Protein AF-A0A662ACW8-F1 (afdb_monomer)

Secondary structure (DSSP, 8-state):
-HHHHHHHHHHHHHT-HHHHHHHHHHHHHHHHHHHHHHHHHH-SS----HHHHHHHHHHHHHHHHHHHH-HHHHHTHHHHHHHHHHHHHHHHHHHHHHTTT-HHHHHHHHHHHHHHGGG--SHHHHHHHHHHHHHHHHHHHHH-SS-SS-HHHHHHHHHHHHHHHHHHHHHHHHHHHHHHHHHHHHHHHHHHHHHHHHHHHHHHHHHHHHHHHHHHHTT-

Foldseek 3Di:
DVVVVVVVVVVVCCVPPLSVLLVLLVCCLVVLLCLVVVLCVVDVPADDDSVLSNVLSVLSVVLSVVCVVDPVCVVCVLVSLLVSLLSVLLVLLVSCLVRLNDPSSLVVNLVSLQSSLVSDQDLVSLVVSLVSNLVSNVVSVVVHPDRPDDPVVSVVVSVVSSVVSSVVNVVVNVVVVVVVVVVVVVVVVVVVVVVVVVVVVVVVVVVVVVVVVVVVVVVD

Radius of gyration: 28.58 Å; Cα contacts (8 Å, |Δi|>4): 133; chains: 1; bounding box: 63×36×99 Å

Solvent-accessible surface area (backbone atoms only — not comparable to full-atom values): 12021 Å² total; per-residue (Å²): 112,74,68,62,52,55,57,54,53,56,52,54,53,62,66,34,66,68,52,46,50,43,52,51,29,53,51,50,25,52,51,59,59,50,46,60,61,61,45,44,74,78,42,80,84,66,72,74,67,63,68,62,40,49,53,55,25,50,54,37,44,46,54,43,56,41,42,77,75,34,71,68,43,54,76,42,46,56,60,54,46,51,55,50,44,52,54,55,49,52,52,45,45,51,46,26,48,77,38,41,41,37,68,73,50,50,54,54,49,54,51,46,63,57,60,50,45,76,58,54,87,45,70,67,63,44,50,54,49,51,51,49,55,52,52,48,50,50,52,42,56,73,74,41,94,77,52,72,47,60,65,69,63,52,49,54,52,49,51,52,52,52,52,51,40,52,50,53,47,52,51,51,52,52,50,54,51,52,51,52,52,53,52,52,52,53,52,51,52,51,52,53,52,51,52,52,53,51,52,52,51,53,52,51,53,51,52,54,50,54,50,53,52,54,57,54,62,72,75,110

pLDDT: mean 90.58, std 12.8, range [38.16, 98.31]

Sequence (220 aa):
MKAQIKKHISINKFLDEIFSYRLLFIFASVAYLIFPFILKYNDNTSIDPLWGRIAVSSIIMLVFILSFLSQYIRKNIAYFGYSLSFILTAHYEYLMYINNMSAGYAIGYFTIALCVVVLFRSVASLVIYISFSLLGIFAVYLLLPNPITNPILFFSILITVQVITFFVLVSRIALIRNLKLKNSQLRSTNIHLYNAVEEVKFTNVQLEQQKKEIDTQRAI

Mean predicted aligned error: 7.47 Å

Structure (mmCIF, N/CA/C/O backbone):
data_AF-A0A662ACW8-F1
#
_entry.id   AF-A0A662ACW8-F1
#
loop_
_atom_site.group_PDB
_atom_site.id
_atom_site.type_symbol
_atom_site.label_atom_id
_atom_site.label_alt_id
_atom_site.label_comp_id
_atom_site.label_asym_id
_atom_site.label_entity_id
_atom_site.label_seq_id
_atom_site.pdbx_PDB_ins_code
_atom_site.Cartn_x
_atom_site.Cartn_y
_atom_site.Cartn_z
_atom_site.occupancy
_atom_site.B_iso_or_equiv
_atom_site.auth_seq_id
_atom_site.auth_comp_id
_atom_site.auth_asym_id
_atom_site.auth_atom_id
_atom_site.pdbx_PDB_model_num
ATOM 1 N N . MET A 1 1 ? -0.463 13.530 37.111 1.00 47.12 1 MET A N 1
ATOM 2 C CA . MET A 1 1 ? -1.724 13.193 36.401 1.00 47.12 1 MET A CA 1
ATOM 3 C C . MET A 1 1 ? -1.873 13.841 35.014 1.00 47.12 1 MET A C 1
ATOM 5 O O . MET A 1 1 ? -2.099 13.114 34.057 1.00 47.12 1 MET A O 1
ATOM 9 N N . LYS A 1 2 ? -1.687 15.164 34.835 1.00 38.16 2 LYS A N 1
ATOM 10 C CA . LYS A 1 2 ? -1.842 15.841 33.517 1.00 38.16 2 LYS A CA 1
ATOM 11 C C . LYS A 1 2 ? -0.881 15.357 32.407 1.00 38.16 2 LYS A C 1
ATOM 13 O O . LYS A 1 2 ? -1.267 15.327 31.242 1.00 38.16 2 LYS A O 1
ATOM 18 N N . ALA A 1 3 ? 0.334 14.920 32.750 1.00 43.81 3 ALA A N 1
ATOM 19 C CA . ALA A 1 3 ? 1.309 14.407 31.776 1.00 43.81 3 ALA A CA 1
ATOM 20 C C . ALA A 1 3 ? 0.940 13.022 31.196 1.00 43.81 3 ALA A C 1
ATOM 22 O O . ALA A 1 3 ? 1.143 12.780 30.007 1.00 43.81 3 ALA A O 1
ATOM 23 N N . GLN A 1 4 ? 0.330 12.139 31.997 1.00 41.91 4 GLN A N 1
ATOM 24 C CA . GLN A 1 4 ? -0.161 10.834 31.529 1.00 41.91 4 GLN A CA 1
ATOM 25 C C . GLN A 1 4 ? -1.376 10.983 30.605 1.00 41.91 4 GLN A C 1
ATOM 27 O O . GLN A 1 4 ? -1.464 10.291 29.595 1.00 41.91 4 GLN A O 1
ATOM 32 N N . ILE A 1 5 ? -2.254 11.951 30.885 1.00 47.09 5 ILE A N 1
ATOM 33 C CA . ILE A 1 5 ? -3.422 12.261 30.046 1.00 47.09 5 ILE A CA 1
ATOM 34 C C . ILE A 1 5 ? -2.981 12.787 28.668 1.00 47.09 5 ILE A C 1
ATOM 36 O O . ILE A 1 5 ? -3.500 12.351 27.643 1.00 47.09 5 ILE A O 1
ATOM 40 N N . LYS A 1 6 ? -1.959 13.655 28.608 1.00 39.97 6 LYS A N 1
ATOM 41 C CA . LYS A 1 6 ? -1.453 14.205 27.337 1.00 39.97 6 LYS A CA 1
ATOM 42 C C . LYS A 1 6 ? -0.796 13.137 26.446 1.00 39.97 6 LYS A C 1
ATOM 44 O O . LYS A 1 6 ? -0.981 13.168 25.231 1.00 39.97 6 LYS A O 1
ATOM 49 N N . LYS A 1 7 ? -0.092 12.166 27.047 1.00 44.81 7 LYS A N 1
ATOM 50 C CA . LYS A 1 7 ? 0.508 11.016 26.342 1.00 44.81 7 LYS A CA 1
ATOM 51 C C . LYS A 1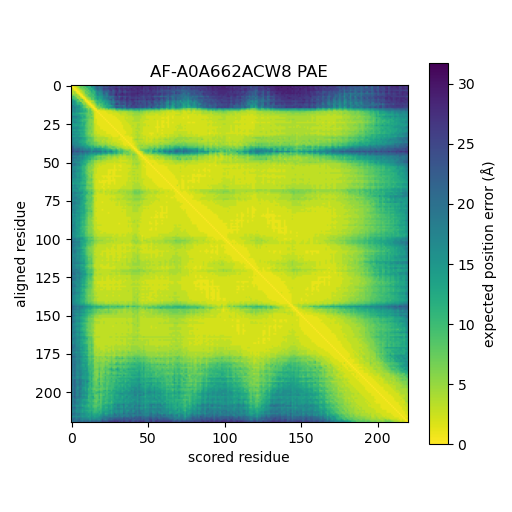 7 ? -0.555 10.033 25.824 1.00 44.81 7 LYS A C 1
ATOM 53 O O . LYS A 1 7 ? -0.399 9.486 24.739 1.00 44.81 7 LYS A O 1
ATOM 58 N N . HIS A 1 8 ? -1.661 9.857 26.552 1.00 41.03 8 HIS A N 1
ATOM 59 C CA . HIS A 1 8 ? -2.779 9.010 26.116 1.00 41.03 8 HIS A CA 1
ATOM 60 C C . HIS A 1 8 ? -3.560 9.607 24.929 1.00 41.03 8 HIS A C 1
ATOM 62 O O . HIS A 1 8 ? -4.006 8.874 24.047 1.00 41.03 8 HIS A O 1
ATOM 68 N N . ILE A 1 9 ? -3.694 10.937 24.874 1.00 45.78 9 ILE A N 1
ATOM 69 C CA . ILE A 1 9 ? -4.401 11.644 23.793 1.00 45.78 9 ILE A CA 1
ATOM 70 C C . ILE A 1 9 ? -3.600 11.631 22.478 1.00 45.78 9 ILE A C 1
ATOM 72 O O . ILE A 1 9 ? -4.196 11.502 21.409 1.00 45.78 9 ILE A O 1
ATOM 76 N N . SER A 1 10 ? -2.262 11.720 22.520 1.00 50.47 10 SER A N 1
ATOM 77 C CA . SER A 1 10 ? -1.442 11.704 21.296 1.00 50.47 10 SER A CA 1
ATOM 78 C C . SER A 1 10 ? -1.430 10.339 20.600 1.00 50.47 10 SER A C 1
ATOM 80 O O . SER A 1 10 ? -1.483 10.288 19.372 1.00 50.47 10 SER A O 1
ATOM 82 N N . ILE A 1 11 ? -1.438 9.240 21.364 1.00 52.81 11 ILE A N 1
ATOM 83 C CA . ILE A 1 11 ? -1.507 7.875 20.818 1.00 52.81 11 ILE A CA 1
ATOM 84 C C . ILE A 1 11 ? -2.869 7.630 20.153 1.00 52.81 11 ILE A C 1
ATOM 86 O O . ILE A 1 11 ? -2.913 7.134 19.032 1.00 52.81 11 ILE A O 1
ATOM 90 N N . ASN A 1 12 ? -3.974 8.065 20.768 1.00 50.22 12 ASN A N 1
ATOM 91 C CA . ASN A 1 12 ? -5.314 7.915 20.182 1.00 50.22 12 ASN A CA 1
ATOM 92 C C . ASN A 1 12 ? -5.491 8.663 18.853 1.00 50.22 12 ASN A C 1
ATOM 94 O O . ASN A 1 12 ? -6.256 8.218 18.005 1.00 50.22 12 ASN A O 1
ATOM 98 N N . LYS A 1 13 ? -4.761 9.762 18.635 1.00 49.44 13 LYS A N 1
ATOM 99 C CA . LYS A 1 13 ? -4.776 10.494 17.360 1.00 49.44 13 LYS A CA 1
ATOM 100 C C . LYS A 1 13 ? -3.983 9.776 16.261 1.00 49.44 13 LYS A C 1
ATOM 102 O O . LYS A 1 13 ? -4.342 9.868 15.095 1.00 49.44 13 LYS A O 1
ATOM 107 N N . PHE A 1 14 ? -2.938 9.033 16.634 1.00 47.72 14 PHE A N 1
ATOM 108 C CA . PHE A 1 14 ? -2.200 8.150 15.722 1.00 47.72 14 PHE A CA 1
ATOM 109 C C . PHE A 1 14 ? -3.001 6.887 15.359 1.00 47.72 14 PHE A C 1
ATOM 111 O O . PHE A 1 14 ? -2.789 6.309 14.296 1.00 47.72 14 PHE A O 1
ATOM 118 N N . LEU A 1 15 ? -3.937 6.492 16.231 1.00 54.59 15 LEU A N 1
ATOM 119 C CA . LEU A 1 15 ? -4.907 5.416 16.011 1.00 54.59 15 LEU A CA 1
ATOM 120 C C . LEU A 1 15 ? -6.132 5.854 15.189 1.00 54.59 15 LEU A C 1
ATOM 122 O O . LEU A 1 15 ? -6.941 4.997 14.828 1.00 54.59 15 LEU A O 1
ATOM 126 N N . ASP A 1 16 ? -6.280 7.151 14.884 1.00 77.06 16 ASP A N 1
ATOM 127 C CA . ASP A 1 16 ? -7.275 7.600 13.912 1.00 77.06 16 ASP A CA 1
ATOM 128 C C . ASP A 1 16 ? -6.815 7.169 12.520 1.00 77.06 16 ASP A C 1
ATOM 130 O O . ASP A 1 16 ? -5.836 7.660 11.955 1.00 77.06 16 ASP A O 1
ATOM 134 N N . GLU A 1 17 ? -7.546 6.211 11.983 1.00 80.88 17 GLU A N 1
ATOM 135 C CA . GLU A 1 17 ? -7.274 5.539 10.730 1.00 80.88 17 GLU A CA 1
ATOM 136 C C . GLU A 1 17 ? -7.012 6.522 9.582 1.00 80.88 17 GLU A C 1
ATOM 138 O O . GLU A 1 17 ? -6.050 6.374 8.830 1.00 80.88 17 GLU A O 1
ATOM 143 N N . ILE A 1 18 ? -7.815 7.581 9.476 1.00 88.94 18 ILE A N 1
ATOM 144 C CA . ILE A 1 18 ? -7.676 8.585 8.414 1.00 88.94 18 ILE A CA 1
ATOM 145 C C . ILE A 1 18 ? -6.350 9.341 8.557 1.00 88.94 18 ILE A C 1
ATOM 147 O O . ILE A 1 18 ? -5.699 9.656 7.557 1.00 88.94 18 ILE A O 1
ATOM 151 N N . PHE A 1 19 ? -5.932 9.627 9.790 1.00 91.06 19 PHE A N 1
ATOM 152 C CA . PHE A 1 19 ? -4.666 10.296 10.057 1.00 91.06 19 PHE A CA 1
ATOM 153 C C . PHE A 1 19 ? -3.476 9.418 9.652 1.00 91.06 19 PHE A C 1
ATOM 155 O O . PHE A 1 19 ? -2.556 9.923 9.007 1.00 91.06 19 PHE A O 1
ATOM 162 N N . SER A 1 20 ? -3.518 8.110 9.934 1.00 90.31 20 SER A N 1
ATOM 163 C CA . SER A 1 20 ? -2.466 7.179 9.506 1.00 90.31 20 SER A CA 1
ATOM 164 C C . SER A 1 20 ? -2.315 7.150 7.979 1.00 90.31 20 SER A C 1
ATOM 166 O O . SER A 1 20 ? -1.197 7.243 7.480 1.00 90.31 20 SER A O 1
ATOM 168 N N . TYR A 1 21 ? -3.420 7.092 7.221 1.00 93.31 21 TYR A N 1
ATOM 169 C CA . TYR A 1 21 ? -3.363 7.125 5.748 1.00 93.31 21 TYR A CA 1
ATOM 170 C C . TYR A 1 21 ? -2.814 8.445 5.217 1.00 93.31 21 TYR A C 1
ATOM 172 O O . TYR A 1 21 ? -1.976 8.447 4.321 1.00 93.31 21 TYR A O 1
ATOM 180 N N . ARG A 1 22 ? -3.249 9.574 5.782 1.00 95.00 22 ARG A N 1
ATOM 181 C CA . ARG A 1 22 ? -2.737 10.897 5.404 1.00 95.00 22 ARG A CA 1
ATOM 182 C C . ARG A 1 22 ? -1.228 10.993 5.586 1.00 95.00 22 ARG A C 1
ATOM 184 O O . ARG A 1 22 ? -0.536 11.469 4.693 1.00 95.00 22 ARG A O 1
ATOM 191 N N . LEU A 1 23 ? -0.731 10.513 6.722 1.00 94.06 23 LEU A N 1
ATOM 192 C CA . LEU A 1 23 ? 0.693 10.490 7.021 1.00 94.06 23 LEU A CA 1
ATOM 193 C C . LEU A 1 23 ? 1.446 9.600 6.022 1.00 94.06 23 LEU A C 1
ATOM 195 O O . LEU A 1 23 ? 2.432 10.045 5.440 1.00 94.06 23 LEU A O 1
ATOM 199 N N . LEU A 1 24 ? 0.931 8.399 5.740 1.00 94.25 24 LEU A N 1
ATOM 200 C CA . LEU A 1 24 ? 1.495 7.506 4.724 1.00 94.25 24 LEU A CA 1
ATOM 201 C C . LEU A 1 24 ? 1.533 8.148 3.332 1.00 94.25 24 LEU A C 1
ATOM 203 O O . LEU A 1 24 ? 2.533 7.998 2.641 1.00 94.25 24 LEU A O 1
ATOM 207 N N . PHE A 1 25 ? 0.500 8.888 2.923 1.00 95.81 25 PHE A N 1
ATOM 208 C CA . PHE A 1 25 ? 0.472 9.549 1.614 1.00 95.81 25 PHE A CA 1
ATOM 209 C C . PHE A 1 25 ? 1.500 10.676 1.495 1.00 95.81 25 PHE A C 1
ATOM 211 O O . PHE A 1 25 ? 2.182 10.748 0.475 1.00 95.81 25 PHE A O 1
ATOM 218 N N . ILE A 1 26 ? 1.674 11.508 2.530 1.00 96.19 26 ILE A N 1
ATOM 219 C CA . ILE A 1 26 ? 2.744 12.521 2.534 1.00 96.19 26 ILE A CA 1
ATOM 220 C C . ILE A 1 26 ? 4.106 11.836 2.426 1.00 96.19 26 ILE A C 1
ATOM 222 O O . ILE A 1 26 ? 4.899 12.182 1.553 1.00 96.19 26 ILE A O 1
ATOM 226 N N . PHE A 1 27 ? 4.376 10.858 3.297 1.00 95.38 27 PHE A N 1
ATOM 227 C CA . PHE A 1 27 ? 5.664 10.169 3.307 1.00 95.38 27 PHE A CA 1
ATOM 228 C C . PHE A 1 27 ? 5.936 9.467 1.979 1.00 95.38 27 PHE A C 1
ATOM 230 O O . PHE A 1 27 ? 7.031 9.610 1.447 1.00 95.38 27 PHE A O 1
ATOM 237 N N . ALA A 1 28 ? 4.947 8.776 1.411 1.00 94.69 28 ALA A N 1
ATOM 238 C CA . ALA A 1 28 ? 5.076 8.120 0.116 1.00 94.69 28 ALA A CA 1
ATOM 239 C C . ALA A 1 28 ? 5.360 9.129 -1.004 1.00 94.69 28 ALA A C 1
ATOM 241 O O . ALA A 1 28 ? 6.300 8.928 -1.765 1.00 94.69 28 ALA A O 1
ATOM 242 N N . SER A 1 29 ? 4.610 10.232 -1.083 1.00 95.69 29 SER A N 1
ATOM 243 C CA . SER A 1 29 ? 4.799 11.266 -2.110 1.00 95.69 29 SER A CA 1
ATOM 244 C C . SER A 1 29 ? 6.194 11.901 -2.041 1.00 95.69 29 SER A C 1
ATOM 246 O O . SER A 1 29 ? 6.877 12.009 -3.063 1.00 95.69 29 SER A O 1
ATOM 248 N N . VAL A 1 30 ? 6.651 12.261 -0.839 1.00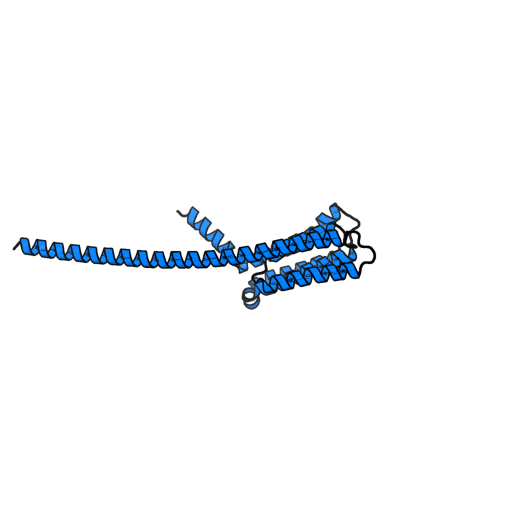 95.62 30 VAL A N 1
ATOM 249 C CA . VAL A 1 30 ? 7.960 12.896 -0.635 1.00 95.62 30 VAL A CA 1
ATOM 250 C C . VAL A 1 30 ? 9.098 11.900 -0.861 1.00 95.62 30 VAL A C 1
ATOM 252 O O . VAL A 1 30 ? 10.000 12.172 -1.652 1.00 95.62 30 VAL A O 1
ATOM 255 N N . ALA A 1 31 ? 9.049 10.726 -0.223 1.00 93.81 31 ALA A N 1
ATOM 256 C CA . ALA A 1 31 ? 10.091 9.711 -0.359 1.00 93.81 31 ALA A CA 1
ATOM 257 C C . ALA A 1 31 ? 10.241 9.251 -1.815 1.00 93.81 31 ALA A C 1
ATOM 259 O O . ALA A 1 31 ? 11.360 9.086 -2.300 1.00 93.81 31 ALA A O 1
ATOM 260 N N . TYR A 1 32 ? 9.126 9.108 -2.535 1.00 93.62 32 TYR A N 1
ATOM 261 C CA . TYR A 1 32 ? 9.141 8.667 -3.923 1.00 93.62 32 TYR A CA 1
ATOM 262 C C . TYR A 1 32 ? 9.803 9.666 -4.882 1.00 93.62 32 TYR A C 1
ATOM 264 O O . TYR A 1 32 ? 10.468 9.261 -5.841 1.00 93.62 32 TYR A O 1
ATOM 272 N N . LEU A 1 33 ? 9.655 10.963 -4.598 1.00 94.00 33 LEU A N 1
ATOM 273 C CA . LEU A 1 33 ? 10.254 12.051 -5.370 1.00 94.00 33 LEU A CA 1
ATOM 274 C C . LEU A 1 33 ? 11.742 12.238 -5.037 1.00 94.00 33 LEU A C 1
ATOM 276 O O . LEU A 1 33 ? 12.525 12.566 -5.923 1.00 94.00 33 LEU A O 1
ATOM 280 N N . ILE A 1 34 ? 12.147 11.979 -3.791 1.00 92.69 34 ILE A N 1
ATOM 281 C CA . ILE A 1 34 ? 13.549 12.079 -3.351 1.00 92.69 34 ILE A CA 1
ATOM 282 C C . ILE A 1 34 ? 14.397 10.900 -3.856 1.00 92.69 34 ILE A C 1
ATOM 284 O O . ILE A 1 34 ? 15.561 11.082 -4.208 1.00 92.69 34 ILE A O 1
ATOM 288 N N . PHE A 1 35 ? 13.821 9.699 -3.932 1.00 88.81 35 PHE A N 1
ATOM 289 C CA . PHE A 1 35 ? 14.518 8.473 -4.333 1.00 88.81 35 PHE A CA 1
ATOM 290 C C . PHE A 1 35 ? 15.431 8.561 -5.582 1.00 88.81 35 PHE A C 1
ATOM 292 O O . PHE A 1 35 ? 16.568 8.098 -5.488 1.00 88.81 35 PHE A O 1
ATOM 299 N N . PRO A 1 36 ? 15.030 9.155 -6.729 1.00 88.69 36 PRO A N 1
ATOM 300 C CA . PRO A 1 36 ? 15.897 9.251 -7.912 1.00 88.69 36 PRO A CA 1
ATOM 301 C C . PRO A 1 36 ? 17.204 10.006 -7.649 1.00 88.69 36 PRO A C 1
ATOM 303 O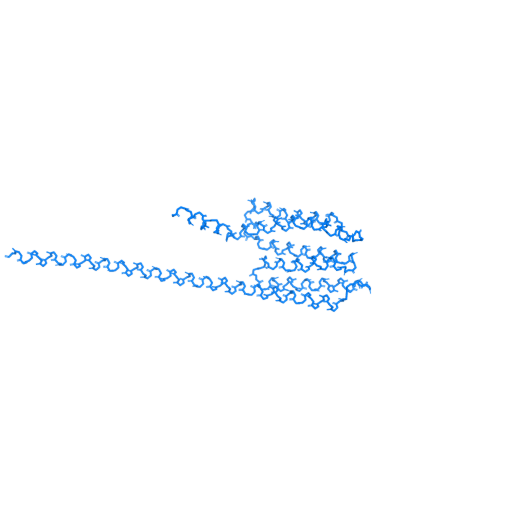 O . PRO A 1 36 ? 18.226 9.672 -8.239 1.00 88.69 36 PRO A O 1
ATOM 306 N N . PHE A 1 37 ? 17.208 10.997 -6.752 1.00 88.62 37 PHE A N 1
ATOM 307 C CA . PHE A 1 37 ? 18.423 11.745 -6.417 1.00 88.62 37 PHE A CA 1
ATOM 308 C C . PHE A 1 37 ? 19.422 10.882 -5.642 1.00 88.62 37 PHE A C 1
ATOM 310 O O . PHE A 1 37 ? 20.625 10.981 -5.867 1.00 88.62 37 PHE A O 1
ATOM 317 N N . ILE A 1 38 ? 18.920 9.995 -4.778 1.00 86.00 38 ILE A N 1
ATOM 318 C CA . ILE A 1 38 ? 19.741 9.016 -4.056 1.00 86.00 38 ILE A CA 1
ATOM 319 C C . ILE A 1 38 ? 20.312 7.989 -5.039 1.00 86.00 38 ILE A C 1
ATOM 321 O O . ILE A 1 38 ? 21.481 7.623 -4.949 1.00 86.00 38 ILE A O 1
ATOM 325 N N . LEU A 1 39 ? 19.499 7.540 -5.997 1.00 82.94 39 LEU A N 1
ATOM 326 C CA . LEU A 1 39 ? 19.911 6.536 -6.974 1.00 82.94 39 LEU A CA 1
ATOM 327 C C . LEU A 1 39 ? 20.956 7.094 -7.950 1.00 82.94 39 LEU A C 1
ATOM 329 O O . LEU A 1 39 ? 21.986 6.462 -8.157 1.00 82.94 39 LEU A O 1
ATOM 333 N N . LYS A 1 40 ? 20.757 8.324 -8.441 1.00 83.19 40 LYS A N 1
ATOM 334 C CA . LYS A 1 40 ? 21.690 9.018 -9.342 1.00 83.19 40 LYS A CA 1
ATOM 335 C C . LYS A 1 40 ? 23.059 9.293 -8.716 1.00 83.19 40 LYS A C 1
ATOM 337 O O . LYS A 1 40 ? 24.053 9.361 -9.431 1.00 83.19 40 LYS A O 1
ATOM 342 N N . TYR A 1 41 ? 23.125 9.440 -7.392 1.00 80.19 41 TYR A N 1
ATOM 343 C CA . TYR A 1 41 ? 24.401 9.564 -6.684 1.00 80.19 41 TYR A CA 1
ATOM 344 C C . TYR A 1 41 ? 25.253 8.286 -6.788 1.00 80.19 41 TYR A C 1
ATOM 346 O O . TYR A 1 41 ? 26.476 8.373 -6.830 1.00 80.19 41 TYR A O 1
ATOM 354 N N . ASN A 1 42 ? 24.615 7.111 -6.862 1.00 74.31 42 ASN A N 1
ATOM 355 C CA . ASN A 1 42 ? 25.295 5.813 -6.910 1.00 74.31 42 ASN A CA 1
ATOM 356 C C . ASN A 1 42 ? 25.437 5.247 -8.332 1.00 74.31 42 ASN A C 1
ATOM 358 O O . ASN A 1 42 ? 26.375 4.499 -8.592 1.00 74.31 42 ASN A O 1
ATOM 362 N N . ASP A 1 43 ? 24.523 5.586 -9.243 1.00 74.19 43 ASP A N 1
ATOM 363 C CA . ASP A 1 43 ? 24.546 5.142 -10.635 1.00 74.19 43 ASP A CA 1
ATOM 364 C C . ASP A 1 43 ? 24.027 6.245 -11.568 1.00 74.19 43 ASP A C 1
ATOM 366 O O . ASP A 1 43 ? 22.840 6.575 -11.589 1.00 74.19 43 ASP A O 1
ATOM 370 N N . ASN A 1 44 ? 24.934 6.809 -12.365 1.00 71.69 44 ASN A N 1
ATOM 371 C CA . ASN A 1 44 ? 24.624 7.898 -13.289 1.00 71.69 44 ASN A CA 1
ATOM 372 C C . ASN A 1 44 ? 24.182 7.401 -14.682 1.00 71.69 44 ASN A C 1
ATOM 374 O O . ASN A 1 44 ? 23.915 8.221 -15.558 1.00 71.69 44 ASN A O 1
ATOM 378 N N . THR A 1 45 ? 24.131 6.081 -14.907 1.00 80.06 45 THR A N 1
ATOM 379 C CA . THR A 1 45 ? 23.747 5.471 -16.197 1.00 80.06 45 THR A CA 1
ATOM 380 C C . THR A 1 45 ? 22.266 5.097 -16.278 1.00 80.06 45 THR A C 1
ATOM 382 O O . THR A 1 45 ? 21.742 4.872 -17.367 1.00 80.06 45 THR A O 1
ATOM 385 N N . SER A 1 46 ? 21.582 5.082 -15.134 1.00 84.69 46 SER A N 1
ATOM 386 C CA . SER A 1 46 ? 20.167 4.739 -15.016 1.00 84.69 46 SER A CA 1
ATOM 387 C C . SER A 1 46 ? 19.241 5.801 -15.638 1.00 84.69 46 SER A C 1
ATOM 389 O O . SER A 1 46 ? 19.387 7.007 -15.415 1.00 84.69 46 SER A O 1
ATOM 391 N N . ILE A 1 47 ? 18.243 5.347 -16.398 1.00 88.31 47 ILE A N 1
ATOM 392 C CA . ILE A 1 47 ? 17.200 6.172 -17.014 1.00 88.31 47 ILE A CA 1
ATOM 393 C C . ILE A 1 47 ? 16.068 6.365 -15.998 1.00 88.31 47 ILE A C 1
ATOM 395 O O . ILE A 1 47 ? 15.236 5.479 -15.795 1.00 88.31 47 ILE A O 1
ATOM 399 N N . ASP A 1 48 ? 16.008 7.553 -15.391 1.00 89.19 48 ASP A N 1
ATOM 400 C CA . ASP A 1 48 ? 14.962 7.922 -14.429 1.00 89.19 48 ASP A CA 1
ATOM 401 C C . ASP A 1 48 ? 14.249 9.229 -14.811 1.00 89.19 48 ASP A C 1
ATOM 403 O O . ASP A 1 48 ? 14.679 10.326 -14.428 1.00 89.19 48 ASP A O 1
ATOM 407 N N . PRO A 1 49 ? 13.161 9.163 -15.595 1.00 90.44 49 PRO A N 1
ATOM 408 C CA . PRO A 1 49 ? 12.460 10.365 -16.006 1.00 90.44 49 PRO A CA 1
ATOM 409 C C . PRO A 1 49 ? 11.689 10.990 -14.833 1.00 90.44 49 PRO A C 1
ATOM 411 O O . PRO A 1 49 ? 10.656 10.482 -14.390 1.00 90.44 49 PRO A O 1
ATOM 414 N N . LEU A 1 50 ? 12.152 12.156 -14.365 1.00 92.50 50 LEU A N 1
ATOM 415 C CA . LEU A 1 50 ? 11.542 12.875 -13.237 1.00 92.50 50 LEU A CA 1
ATOM 416 C C . LEU A 1 50 ? 10.049 13.167 -13.440 1.00 92.50 50 LEU A C 1
ATOM 418 O O . LEU A 1 50 ? 9.293 13.160 -12.472 1.00 92.50 50 LEU A O 1
ATOM 422 N N . TRP A 1 51 ? 9.603 13.384 -14.680 1.00 93.12 51 TRP A N 1
ATOM 423 C CA . TRP A 1 51 ? 8.198 13.668 -14.979 1.00 93.12 51 TRP A CA 1
ATOM 424 C C . TRP A 1 51 ? 7.259 12.535 -14.542 1.00 93.12 51 TRP A C 1
ATOM 426 O O . TRP A 1 51 ? 6.188 12.817 -14.007 1.00 93.12 51 TRP A O 1
ATOM 436 N N . GLY A 1 52 ? 7.670 11.268 -14.681 1.00 93.75 52 GLY A N 1
ATOM 437 C CA . GLY A 1 52 ? 6.861 10.120 -14.260 1.00 93.75 52 GLY A CA 1
ATOM 438 C C . GLY A 1 52 ? 6.712 10.080 -12.742 1.00 93.75 52 GLY A C 1
ATOM 439 O O . GLY A 1 52 ? 5.623 9.872 -12.204 1.00 93.75 52 GLY A O 1
ATOM 440 N N . ARG A 1 53 ? 7.797 10.397 -12.027 1.00 94.81 53 ARG A N 1
ATOM 441 C CA . ARG A 1 53 ? 7.789 10.495 -10.563 1.00 94.81 53 ARG A CA 1
ATOM 442 C C . ARG A 1 53 ? 6.955 11.661 -10.057 1.00 94.81 53 ARG A C 1
ATOM 444 O O . ARG A 1 53 ? 6.208 11.482 -9.098 1.00 94.81 53 ARG A O 1
ATOM 451 N N . ILE A 1 54 ? 7.050 12.822 -10.706 1.00 96.50 54 ILE A N 1
ATOM 452 C CA . ILE A 1 54 ? 6.220 13.987 -10.388 1.00 96.50 54 ILE A CA 1
ATOM 453 C C . ILE A 1 54 ? 4.749 13.632 -10.594 1.00 96.50 54 ILE A C 1
ATOM 455 O O . ILE A 1 54 ? 3.966 13.846 -9.680 1.00 96.50 54 ILE A O 1
ATOM 459 N N . ALA A 1 55 ? 4.378 13.006 -11.714 1.00 96.81 55 ALA A N 1
ATOM 460 C CA . ALA A 1 55 ? 2.993 12.619 -11.981 1.00 96.81 55 ALA A CA 1
ATOM 461 C C . ALA A 1 55 ? 2.422 11.701 -10.886 1.00 96.81 55 ALA A C 1
ATOM 463 O O . ALA A 1 55 ? 1.390 12.012 -10.290 1.00 96.81 55 ALA A O 1
ATOM 464 N N . VAL A 1 56 ? 3.113 10.606 -10.555 1.00 96.94 56 VAL A N 1
ATOM 465 C CA . VAL A 1 56 ? 2.665 9.674 -9.504 1.00 96.94 56 VAL A CA 1
ATOM 466 C C . VAL A 1 56 ? 2.637 10.353 -8.131 1.00 96.94 56 VAL A C 1
ATOM 468 O O . VAL A 1 56 ? 1.660 10.213 -7.394 1.00 96.94 56 VAL A O 1
ATOM 471 N N . SER A 1 57 ? 3.666 11.133 -7.790 1.00 97.12 57 SER A N 1
ATOM 472 C CA . SER A 1 57 ? 3.731 11.863 -6.520 1.00 97.12 57 SER A CA 1
ATOM 473 C C . SER A 1 57 ? 2.610 12.899 -6.394 1.00 97.12 57 SER A C 1
ATOM 475 O O . SER A 1 57 ? 1.959 12.977 -5.352 1.00 97.12 57 SER A O 1
ATOM 477 N N . SER A 1 58 ? 2.309 13.632 -7.467 1.00 97.12 58 SER A N 1
ATOM 478 C CA . SER A 1 58 ? 1.201 14.583 -7.535 1.00 97.12 58 SER A CA 1
ATOM 479 C C . SER A 1 58 ? -0.150 13.899 -7.363 1.00 97.12 58 SER A C 1
ATOM 481 O O . SER A 1 58 ? -0.994 14.431 -6.649 1.00 97.12 58 SER A O 1
ATOM 483 N N . ILE A 1 59 ? -0.361 12.712 -7.942 1.00 97.75 59 ILE A N 1
ATOM 484 C CA . ILE A 1 59 ? -1.604 11.947 -7.752 1.00 97.75 59 ILE A CA 1
ATOM 485 C C . ILE A 1 59 ? -1.757 11.522 -6.282 1.00 97.75 59 ILE A C 1
ATOM 487 O O . ILE A 1 59 ? -2.834 11.680 -5.703 1.00 97.75 59 ILE A O 1
ATOM 491 N N . ILE A 1 60 ? -0.685 11.042 -5.642 1.00 97.38 60 ILE A N 1
ATOM 492 C CA . ILE A 1 60 ? -0.698 10.690 -4.211 1.00 97.38 60 ILE A CA 1
ATOM 493 C C . ILE A 1 60 ? -0.998 11.931 -3.355 1.00 97.38 60 ILE A C 1
ATOM 495 O O . ILE A 1 60 ? -1.867 11.894 -2.478 1.00 97.38 60 ILE A O 1
ATOM 499 N N . MET A 1 61 ? -0.319 13.046 -3.632 1.00 97.44 61 MET A N 1
ATOM 500 C CA . MET A 1 61 ? -0.510 14.313 -2.927 1.00 97.44 61 MET A CA 1
ATOM 501 C C . MET A 1 61 ? -1.927 14.869 -3.125 1.00 97.44 61 MET A C 1
ATOM 503 O O . MET A 1 61 ? -2.529 15.393 -2.189 1.00 97.44 61 MET A O 1
ATOM 507 N N . LEU A 1 62 ? -2.506 14.703 -4.314 1.00 97.62 62 LEU A N 1
ATOM 508 C CA . LEU A 1 62 ? -3.877 15.104 -4.605 1.00 97.62 62 LEU A CA 1
ATOM 509 C C . LEU A 1 62 ? -4.871 14.334 -3.731 1.00 97.62 62 LEU A C 1
ATOM 511 O O . LEU A 1 62 ? -5.727 14.949 -3.099 1.00 97.62 62 LEU A O 1
ATOM 515 N N . VAL A 1 63 ? -4.736 13.008 -3.622 1.00 97.00 63 VAL A N 1
ATOM 516 C CA . VAL A 1 63 ? -5.578 12.198 -2.722 1.00 97.00 63 VAL A CA 1
ATOM 517 C C . VAL A 1 63 ? -5.405 12.642 -1.267 1.00 97.00 63 VAL A C 1
ATOM 519 O O . VAL A 1 63 ? -6.392 12.749 -0.535 1.00 97.00 63 VAL A O 1
ATOM 522 N N . PHE A 1 64 ? -4.176 12.956 -0.848 1.00 97.12 64 PHE A N 1
ATOM 523 C CA . PHE A 1 64 ? -3.905 13.513 0.475 1.00 97.12 64 PHE A CA 1
ATOM 524 C C . PHE A 1 64 ? -4.665 14.828 0.718 1.00 97.12 64 PHE A C 1
ATOM 526 O O . PHE A 1 64 ? -5.405 14.913 1.701 1.00 97.12 64 PHE A O 1
ATOM 533 N N . ILE A 1 65 ? -4.562 15.816 -0.176 1.00 97.19 65 ILE A N 1
ATOM 534 C CA . ILE A 1 65 ? -5.255 17.112 -0.056 1.00 97.19 65 ILE A CA 1
ATOM 535 C C . ILE A 1 65 ? -6.773 16.907 -0.059 1.00 97.19 65 ILE A C 1
ATOM 537 O O . ILE A 1 65 ? -7.486 17.386 0.827 1.00 97.19 65 ILE A O 1
ATOM 541 N N . LEU A 1 66 ? -7.278 16.127 -1.014 1.00 96.50 66 LEU A N 1
ATOM 542 C CA . LEU A 1 66 ? -8.704 15.857 -1.146 1.00 96.50 66 LEU A CA 1
ATOM 543 C C . LEU A 1 66 ? -9.275 15.089 0.054 1.00 96.50 66 LEU A C 1
ATOM 545 O O . LEU A 1 66 ? -10.466 15.209 0.344 1.00 96.50 66 LEU A O 1
ATOM 549 N N . SER A 1 67 ? -8.447 14.358 0.808 1.00 95.75 67 SER A N 1
ATOM 550 C CA . SER A 1 67 ? -8.874 13.723 2.056 1.00 95.75 67 SER A CA 1
ATOM 551 C C . SER A 1 67 ? -9.295 14.729 3.136 1.00 95.75 67 SER A C 1
ATOM 553 O O . SER A 1 67 ? -9.993 14.343 4.073 1.00 95.75 67 SER A O 1
ATOM 555 N N . PHE A 1 68 ? -8.899 16.004 3.058 1.00 93.69 68 PHE A N 1
ATOM 556 C CA . PHE A 1 68 ? -9.378 17.053 3.971 1.00 93.69 68 PHE A CA 1
ATOM 55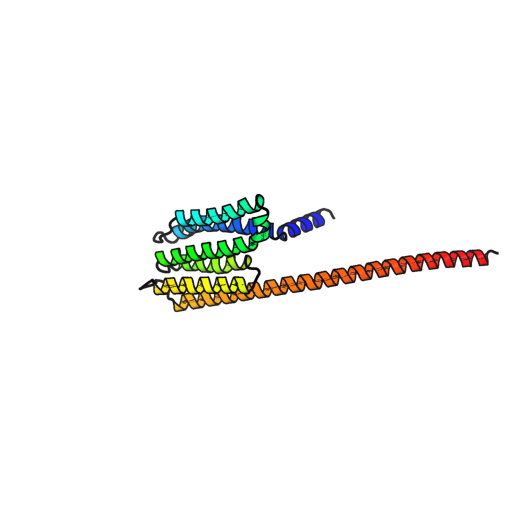7 C C . PHE A 1 68 ? -10.686 17.680 3.495 1.00 93.69 68 PHE A C 1
ATOM 559 O O . PHE A 1 68 ? -11.531 18.024 4.319 1.00 93.69 68 PHE A O 1
ATOM 566 N N . LEU A 1 69 ? -10.866 17.776 2.178 1.00 95.62 69 LEU A N 1
ATOM 567 C CA . LEU A 1 69 ? -11.969 18.505 1.555 1.00 95.62 69 LEU A CA 1
ATOM 568 C C . LEU A 1 69 ? -13.207 17.622 1.333 1.00 95.62 69 LEU A C 1
ATOM 570 O O . LEU A 1 69 ? -14.335 18.072 1.504 1.00 95.62 69 LEU A O 1
ATOM 574 N N . SER A 1 70 ? -13.019 16.342 1.000 1.00 95.69 70 SER A N 1
ATOM 575 C CA . SER A 1 70 ? -14.103 15.444 0.592 1.00 95.69 70 SER A CA 1
ATOM 576 C C . SER A 1 70 ? -14.448 14.411 1.664 1.00 95.69 70 SER A C 1
ATOM 578 O O . SER A 1 70 ? -13.598 13.668 2.160 1.00 95.69 70 SER A O 1
ATOM 580 N N . GLN A 1 71 ? -15.731 14.310 2.024 1.00 93.25 71 GLN A N 1
ATOM 581 C CA . GLN A 1 71 ? -16.215 13.226 2.888 1.00 93.25 71 GLN A CA 1
ATOM 582 C C . GLN A 1 71 ? -16.182 11.867 2.175 1.00 93.25 71 GLN A C 1
ATOM 584 O O . GLN A 1 71 ? -15.933 10.850 2.822 1.00 93.25 71 GLN A O 1
ATOM 589 N N . TYR A 1 72 ? -16.379 11.847 0.853 1.00 94.38 72 TYR A N 1
ATOM 590 C CA . TYR A 1 72 ? -16.321 10.622 0.057 1.00 94.38 72 TYR A CA 1
ATOM 591 C C . TYR A 1 72 ? -14.933 9.979 0.122 1.00 94.38 72 TYR A C 1
ATOM 593 O O . TYR A 1 72 ? -14.817 8.782 0.379 1.00 94.38 72 TYR A O 1
ATOM 601 N N . ILE A 1 73 ? -13.877 10.785 -0.025 1.00 93.56 73 ILE A N 1
ATOM 602 C CA . ILE A 1 73 ? -12.496 10.293 0.042 1.00 93.56 73 ILE A CA 1
ATOM 603 C C . ILE A 1 73 ? -12.150 9.840 1.456 1.00 93.56 73 ILE A C 1
ATOM 605 O O . ILE A 1 73 ? -11.546 8.788 1.612 1.00 93.56 73 ILE A O 1
ATOM 609 N N . ARG A 1 74 ? -12.600 10.555 2.495 1.00 93.62 74 ARG A N 1
ATOM 610 C CA . ARG A 1 74 ? -12.415 10.118 3.890 1.00 93.62 74 ARG A CA 1
ATOM 611 C C . ARG A 1 74 ? -13.036 8.752 4.168 1.00 93.62 74 ARG A C 1
ATOM 613 O O . ARG A 1 74 ? -12.387 7.912 4.779 1.00 93.62 74 ARG A O 1
ATOM 620 N N . LYS A 1 75 ? -14.266 8.522 3.698 1.00 92.94 75 LYS A N 1
ATOM 621 C CA . LYS A 1 75 ? -14.969 7.240 3.870 1.00 92.94 75 LYS A CA 1
ATOM 622 C C . LYS A 1 75 ? -14.307 6.095 3.097 1.00 92.94 75 LYS A C 1
ATOM 624 O O . LYS A 1 75 ? -14.325 4.966 3.568 1.00 92.94 75 LYS A O 1
ATOM 629 N N . ASN A 1 76 ? -13.708 6.387 1.941 1.00 94.69 76 ASN A N 1
ATOM 630 C CA . ASN A 1 76 ? -13.136 5.389 1.031 1.00 94.69 76 ASN A CA 1
ATOM 631 C C . ASN A 1 76 ? -11.599 5.412 0.969 1.00 94.69 76 ASN A C 1
ATOM 633 O O . ASN A 1 76 ? -11.013 4.880 0.028 1.00 94.69 76 ASN A O 1
ATOM 637 N N . ILE A 1 77 ? -10.927 6.015 1.955 1.00 94.50 77 ILE A N 1
ATOM 638 C CA . ILE A 1 77 ? -9.486 6.314 1.892 1.00 94.50 77 ILE A CA 1
ATOM 639 C C . ILE A 1 77 ? -8.618 5.063 1.692 1.00 94.50 77 ILE A C 1
ATOM 641 O O . ILE A 1 77 ? -7.592 5.118 1.016 1.00 94.50 77 ILE A O 1
ATOM 645 N N . ALA A 1 78 ? -9.066 3.916 2.214 1.00 93.94 78 ALA A N 1
ATOM 646 C CA . ALA A 1 78 ? -8.408 2.629 2.023 1.00 93.94 78 ALA A CA 1
ATOM 647 C C . ALA A 1 78 ? -8.360 2.211 0.547 1.00 93.94 78 ALA A C 1
ATOM 649 O O . ALA A 1 78 ? -7.300 1.827 0.063 1.00 93.94 78 ALA A O 1
ATOM 650 N N . TYR A 1 79 ? -9.478 2.340 -0.176 1.00 95.19 79 TYR A N 1
ATOM 651 C CA . TYR A 1 79 ? -9.560 1.980 -1.592 1.00 95.19 79 TYR A CA 1
ATOM 652 C C . TYR A 1 79 ? -8.683 2.878 -2.459 1.00 95.19 79 TYR A C 1
ATOM 654 O O . TYR A 1 79 ? -7.993 2.379 -3.342 1.00 95.19 79 TYR A O 1
ATOM 662 N N . PHE A 1 80 ? -8.624 4.179 -2.154 1.00 96.38 80 PHE A N 1
ATOM 663 C CA . PHE A 1 80 ? -7.655 5.067 -2.797 1.00 96.38 80 PHE A CA 1
ATOM 664 C C . PHE A 1 80 ? -6.216 4.621 -2.519 1.00 96.38 80 PHE A C 1
ATOM 666 O O . PHE A 1 80 ? -5.411 4.571 -3.441 1.00 96.38 80 PHE A O 1
ATOM 673 N N . GLY A 1 81 ? -5.901 4.220 -1.283 1.00 96.00 81 GLY A N 1
ATOM 674 C CA . GLY A 1 81 ? -4.599 3.637 -0.947 1.00 96.00 81 GLY A CA 1
ATOM 675 C C . GLY A 1 81 ? -4.264 2.389 -1.772 1.00 96.00 81 GLY A C 1
ATOM 676 O O . GLY A 1 81 ? -3.125 2.242 -2.215 1.00 96.00 81 GLY A O 1
ATOM 677 N N . TYR A 1 82 ? -5.246 1.523 -2.038 1.00 96.62 82 TYR A N 1
ATOM 678 C CA . TYR A 1 82 ? -5.057 0.358 -2.909 1.00 96.62 82 TYR A CA 1
ATOM 679 C C . TYR A 1 82 ? -4.731 0.805 -4.330 1.00 96.62 82 TYR A C 1
ATOM 681 O O . TYR A 1 82 ? -3.682 0.436 -4.845 1.00 96.62 82 TYR A O 1
ATOM 689 N N . SER A 1 83 ? -5.566 1.656 -4.931 1.00 97.06 83 SER A N 1
ATOM 690 C CA . SER A 1 83 ? -5.359 2.156 -6.296 1.00 97.06 83 SER A CA 1
ATOM 691 C C . SER A 1 83 ? -4.002 2.841 -6.468 1.00 97.06 83 SER A C 1
ATOM 693 O O . SER A 1 83 ? -3.306 2.588 -7.446 1.00 97.06 83 SER A O 1
ATOM 695 N N . LEU A 1 84 ? -3.584 3.655 -5.494 1.00 97.19 84 LEU A N 1
ATOM 696 C CA . LEU A 1 84 ? -2.266 4.292 -5.501 1.00 97.19 84 LEU A CA 1
ATOM 697 C C . LEU A 1 84 ? -1.126 3.270 -5.427 1.00 97.19 84 LEU A C 1
ATOM 699 O O . LEU A 1 84 ? -0.096 3.478 -6.059 1.00 97.19 84 LEU A O 1
ATOM 703 N N . SER A 1 85 ? -1.316 2.162 -4.705 1.00 97.12 85 SER A N 1
ATOM 704 C CA . SER A 1 85 ? -0.339 1.067 -4.654 1.00 97.12 85 SER A CA 1
ATOM 705 C C . SER A 1 85 ? -0.182 0.400 -6.022 1.00 97.12 85 SER A C 1
ATOM 707 O O . SER A 1 85 ? 0.943 0.194 -6.457 1.00 97.12 85 SER A O 1
ATOM 709 N N . PHE A 1 86 ? -1.281 0.141 -6.744 1.00 97.75 86 PHE A N 1
ATOM 710 C CA . PHE A 1 86 ? -1.216 -0.382 -8.117 1.00 97.75 86 PHE A CA 1
ATOM 711 C C . PHE A 1 86 ? -0.499 0.583 -9.066 1.00 97.75 86 PHE A C 1
ATOM 713 O O . PHE A 1 86 ? 0.387 0.161 -9.801 1.00 97.75 86 PHE A O 1
ATOM 720 N N . ILE A 1 87 ? -0.832 1.878 -9.019 1.00 97.56 87 ILE A N 1
ATOM 721 C CA . ILE A 1 87 ? -0.194 2.906 -9.860 1.00 97.56 87 ILE A CA 1
ATOM 722 C C . ILE A 1 87 ? 1.310 2.987 -9.578 1.00 97.56 87 ILE A C 1
ATOM 724 O O . ILE A 1 87 ? 2.117 3.015 -10.505 1.00 97.56 87 ILE A O 1
ATOM 728 N N . LEU A 1 88 ? 1.691 3.018 -8.299 1.00 96.81 88 LEU A N 1
ATOM 729 C CA . LEU A 1 88 ? 3.085 3.119 -7.882 1.00 96.81 88 LEU A CA 1
ATOM 730 C C . LEU A 1 88 ? 3.892 1.892 -8.324 1.00 96.81 88 LEU A C 1
ATOM 732 O O . LEU A 1 88 ? 4.986 2.047 -8.866 1.00 96.81 88 LEU A O 1
ATOM 736 N N . THR A 1 89 ? 3.343 0.693 -8.124 1.00 97.44 89 THR A N 1
ATOM 737 C CA . THR A 1 89 ? 3.977 -0.565 -8.532 1.00 97.44 89 THR A CA 1
ATOM 738 C C . THR A 1 89 ? 4.093 -0.656 -10.049 1.00 97.44 89 THR A C 1
ATOM 740 O O . THR A 1 89 ? 5.188 -0.906 -10.535 1.00 97.44 89 THR A O 1
ATOM 743 N N . ALA A 1 90 ? 3.035 -0.336 -10.800 1.00 97.81 90 ALA A N 1
ATOM 744 C CA . ALA A 1 90 ? 3.059 -0.325 -12.265 1.00 97.81 90 ALA A CA 1
ATOM 745 C C . ALA A 1 90 ? 4.127 0.628 -12.822 1.00 97.81 90 ALA A C 1
ATOM 747 O O . ALA A 1 90 ? 4.870 0.290 -13.743 1.00 97.81 90 ALA A O 1
ATOM 748 N N . HIS A 1 91 ? 4.248 1.824 -12.239 1.00 97.44 91 HIS A N 1
ATOM 749 C CA . HIS A 1 91 ? 5.280 2.765 -12.657 1.00 97.44 91 HIS A CA 1
ATOM 750 C C . HIS A 1 91 ? 6.689 2.241 -12.340 1.00 97.44 91 HIS A C 1
ATOM 752 O O . HIS A 1 91 ? 7.608 2.436 -13.129 1.00 97.44 91 HIS A O 1
ATOM 758 N N . TYR A 1 92 ? 6.873 1.517 -11.236 1.00 95.75 92 TYR A N 1
ATOM 759 C CA . TYR A 1 92 ? 8.147 0.862 -10.947 1.00 95.75 92 TYR A CA 1
ATOM 760 C C . TYR A 1 92 ? 8.444 -0.336 -11.856 1.00 95.75 92 TYR A C 1
ATOM 762 O O . TYR A 1 92 ? 9.602 -0.542 -12.194 1.00 95.75 92 TYR A O 1
ATOM 770 N N . GLU A 1 93 ? 7.440 -1.094 -12.295 1.00 97.31 93 GLU A N 1
ATOM 771 C CA . GLU A 1 93 ? 7.603 -2.149 -13.310 1.00 97.31 93 GLU A CA 1
ATOM 772 C C . GLU A 1 93 ? 8.063 -1.551 -14.639 1.00 97.31 93 GLU A C 1
ATOM 774 O O . GLU A 1 93 ? 8.985 -2.063 -15.268 1.00 97.31 93 GLU A O 1
ATOM 779 N N . TYR A 1 94 ? 7.499 -0.402 -15.015 1.00 97.19 94 TYR A N 1
ATOM 780 C CA . TYR A 1 94 ? 7.976 0.371 -16.155 1.00 97.19 94 TYR A CA 1
ATOM 781 C C . TYR A 1 94 ? 9.434 0.833 -15.978 1.00 97.19 94 TYR A C 1
ATOM 783 O O . TYR A 1 94 ? 10.238 0.681 -16.896 1.00 97.19 94 TYR A O 1
ATOM 791 N N . LEU A 1 95 ? 9.811 1.340 -14.797 1.00 95.38 95 LEU A N 1
ATOM 792 C CA . LEU A 1 95 ? 11.202 1.718 -14.511 1.00 95.38 95 LEU A CA 1
ATOM 793 C C . LEU A 1 95 ? 12.154 0.513 -14.568 1.00 95.38 95 LEU A C 1
ATOM 795 O O . LEU A 1 95 ? 13.258 0.635 -15.093 1.00 95.38 95 LEU A O 1
ATOM 799 N N . MET A 1 96 ? 11.725 -0.650 -14.073 1.00 96.06 96 MET A N 1
ATOM 800 C CA . MET A 1 96 ? 12.470 -1.906 -14.182 1.00 96.06 96 MET A CA 1
ATOM 801 C C . MET A 1 96 ? 12.669 -2.309 -15.648 1.00 96.06 96 MET A C 1
ATOM 803 O O . MET A 1 96 ? 13.775 -2.690 -16.023 1.00 96.06 96 MET A O 1
ATOM 807 N N . TYR A 1 97 ? 11.636 -2.170 -16.483 1.00 96.88 97 TYR A N 1
ATOM 808 C CA . TYR A 1 97 ? 11.706 -2.456 -17.916 1.00 96.88 97 TYR A CA 1
ATOM 809 C C . TYR A 1 97 ? 12.724 -1.565 -18.640 1.00 96.88 97 TYR A C 1
ATOM 811 O O . TYR A 1 97 ? 13.653 -2.076 -19.265 1.00 96.88 97 TYR A O 1
ATOM 819 N N . ILE A 1 98 ? 12.610 -0.237 -18.515 1.00 95.75 98 ILE A N 1
ATOM 820 C CA . ILE A 1 98 ? 13.495 0.695 -19.243 1.00 95.75 98 ILE A CA 1
ATOM 821 C C . ILE A 1 98 ? 14.947 0.656 -18.747 1.00 95.75 98 ILE A C 1
ATOM 823 O O . ILE A 1 98 ? 15.853 1.030 -19.485 1.00 95.75 98 ILE A O 1
ATOM 827 N N . ASN A 1 99 ? 15.176 0.183 -17.518 1.00 94.38 99 ASN A N 1
ATOM 828 C CA . ASN A 1 99 ? 16.508 -0.005 -16.940 1.00 94.38 99 ASN A CA 1
ATOM 829 C C . ASN A 1 99 ? 16.990 -1.461 -17.017 1.00 94.38 99 ASN A C 1
ATOM 831 O O . ASN A 1 99 ? 17.866 -1.861 -16.250 1.00 94.38 99 ASN A O 1
ATOM 835 N N . ASN A 1 100 ? 16.411 -2.266 -17.914 1.00 94.94 100 ASN A N 1
ATOM 836 C CA . ASN A 1 100 ? 16.812 -3.646 -18.193 1.00 94.94 100 ASN A CA 1
ATOM 837 C C . ASN A 1 100 ? 16.975 -4.521 -16.930 1.00 94.94 100 ASN A C 1
ATOM 839 O O . ASN A 1 100 ? 17.925 -5.296 -16.791 1.00 94.94 100 ASN A O 1
ATOM 843 N N . MET A 1 101 ? 16.047 -4.372 -15.982 1.00 94.50 101 MET A N 1
ATOM 844 C CA . MET A 1 101 ? 16.041 -5.044 -14.682 1.00 94.50 101 MET A CA 1
ATOM 845 C C . MET A 1 101 ? 17.284 -4.756 -13.825 1.00 94.50 101 MET A C 1
ATOM 847 O O . MET A 1 101 ? 17.822 -5.674 -13.206 1.00 94.50 101 MET A O 1
ATOM 851 N N . SER A 1 102 ? 17.769 -3.510 -13.772 1.00 92.81 102 SER A N 1
ATOM 852 C CA . SER A 1 102 ? 18.929 -3.167 -12.936 1.00 92.81 102 SER A CA 1
ATOM 853 C C . SER A 1 102 ? 18.676 -3.410 -11.437 1.00 92.81 102 SER A C 1
ATOM 855 O O . SER A 1 102 ? 17.568 -3.238 -10.917 1.00 92.81 102 SER A O 1
ATOM 857 N N . ALA A 1 103 ? 19.733 -3.789 -10.713 1.00 91.00 103 ALA A N 1
ATOM 858 C CA . ALA A 1 103 ? 19.653 -4.084 -9.282 1.00 91.00 103 ALA A CA 1
ATOM 859 C C . ALA A 1 103 ? 19.220 -2.866 -8.441 1.00 91.00 103 ALA A C 1
ATOM 861 O O . ALA A 1 103 ? 18.532 -3.024 -7.431 1.00 91.00 103 ALA A O 1
ATOM 862 N N . GLY A 1 104 ? 19.568 -1.647 -8.869 1.00 90.69 104 GLY A N 1
ATOM 863 C CA . GLY A 1 104 ? 19.161 -0.415 -8.188 1.00 90.69 104 GLY A CA 1
ATOM 864 C C . GLY A 1 104 ? 17.640 -0.248 -8.152 1.00 90.69 104 GLY A C 1
ATOM 865 O O . GLY A 1 104 ? 17.065 0.029 -7.095 1.00 90.69 104 GLY A O 1
ATOM 866 N N . TYR A 1 105 ? 16.965 -0.501 -9.276 1.00 93.00 105 TYR A N 1
ATOM 867 C CA . TYR A 1 105 ? 15.502 -0.460 -9.328 1.00 93.00 105 TYR A CA 1
ATOM 868 C C . TYR A 1 105 ? 14.857 -1.673 -8.657 1.00 93.00 105 TYR A C 1
ATOM 870 O O . TYR A 1 105 ? 13.788 -1.520 -8.066 1.00 93.00 105 TYR A O 1
ATOM 878 N N . ALA A 1 106 ? 15.519 -2.837 -8.653 1.00 93.94 106 ALA A N 1
ATOM 879 C CA . ALA A 1 106 ? 15.046 -4.020 -7.932 1.00 93.94 106 ALA A CA 1
ATOM 880 C C . ALA A 1 106 ? 14.883 -3.738 -6.429 1.00 93.94 106 ALA A C 1
ATOM 882 O O . ALA A 1 106 ? 13.850 -4.054 -5.839 1.00 93.94 106 ALA A O 1
ATOM 883 N N . ILE A 1 107 ? 15.869 -3.069 -5.818 1.00 93.31 107 ILE A N 1
ATOM 884 C CA . ILE A 1 107 ? 15.815 -2.659 -4.406 1.00 93.31 107 ILE A CA 1
ATOM 885 C C . ILE A 1 107 ? 14.616 -1.735 -4.155 1.00 93.31 107 ILE A C 1
ATOM 887 O O . ILE A 1 107 ? 13.872 -1.929 -3.188 1.00 93.31 107 ILE A O 1
ATOM 891 N N . GLY A 1 108 ? 14.391 -0.755 -5.034 1.00 93.06 108 GLY A N 1
ATOM 892 C CA . GLY A 1 108 ? 13.230 0.134 -4.948 1.00 93.06 108 GLY A CA 1
ATOM 893 C C . GLY A 1 108 ? 11.901 -0.619 -5.077 1.00 93.06 108 GLY A C 1
ATOM 894 O O . GLY A 1 108 ? 10.982 -0.384 -4.288 1.00 93.06 108 GLY A O 1
ATOM 895 N N . TYR A 1 109 ? 11.823 -1.580 -6.002 1.00 95.62 109 TYR A N 1
ATOM 896 C CA . TYR A 1 109 ? 10.650 -2.430 -6.208 1.00 95.62 109 TYR A CA 1
ATOM 897 C C . TYR A 1 109 ? 10.302 -3.236 -4.951 1.00 95.62 109 TYR A C 1
ATOM 899 O O . TYR A 1 109 ? 9.168 -3.184 -4.469 1.00 95.62 109 TYR A O 1
ATOM 907 N N . PHE A 1 110 ? 11.283 -3.927 -4.361 1.00 95.94 110 PHE A N 1
ATOM 908 C CA . PHE A 1 110 ? 11.080 -4.695 -3.129 1.00 95.94 110 PHE A CA 1
ATOM 909 C C . PHE A 1 110 ? 10.694 -3.803 -1.950 1.00 95.94 110 PHE A C 1
ATOM 911 O O . PHE A 1 110 ? 9.827 -4.169 -1.155 1.00 95.94 110 PHE A O 1
ATOM 918 N N . THR A 1 111 ? 11.285 -2.609 -1.867 1.00 94.12 111 THR A N 1
ATOM 919 C CA . THR A 1 111 ? 10.938 -1.620 -0.841 1.00 94.12 111 THR A CA 1
ATOM 920 C C . THR A 1 111 ? 9.462 -1.237 -0.938 1.00 94.12 111 THR A C 1
ATOM 922 O O . THR A 1 111 ? 8.756 -1.246 0.069 1.00 94.12 111 THR A O 1
ATOM 925 N N . ILE A 1 112 ? 8.954 -0.975 -2.144 1.00 94.19 112 ILE A N 1
ATOM 926 C CA . ILE A 1 112 ? 7.530 -0.677 -2.342 1.00 94.19 112 ILE A CA 1
ATOM 927 C C . ILE A 1 112 ? 6.657 -1.865 -2.001 1.00 94.19 112 ILE A C 1
ATOM 929 O O . ILE A 1 112 ? 5.699 -1.686 -1.252 1.00 94.19 112 ILE A O 1
ATOM 933 N N . ALA A 1 113 ? 6.990 -3.058 -2.497 1.00 94.56 113 ALA A N 1
ATOM 934 C CA . ALA A 1 113 ? 6.223 -4.268 -2.221 1.00 94.56 113 ALA A CA 1
ATOM 935 C C . ALA A 1 113 ? 6.052 -4.501 -0.710 1.00 94.56 113 ALA A C 1
ATOM 937 O O . ALA A 1 113 ? 4.961 -4.851 -0.260 1.00 94.56 113 ALA A O 1
ATOM 938 N N . LEU A 1 114 ? 7.090 -4.216 0.084 1.00 94.44 114 LEU A N 1
ATOM 939 C CA . LEU A 1 114 ? 7.024 -4.252 1.544 1.00 94.44 114 LEU A CA 1
ATOM 940 C C . LEU A 1 114 ? 6.185 -3.111 2.130 1.00 94.44 114 LEU A C 1
ATOM 942 O O . LEU A 1 114 ? 5.338 -3.356 2.985 1.00 94.44 114 LEU A O 1
ATOM 946 N N . CYS A 1 115 ? 6.390 -1.866 1.702 1.00 92.88 115 CYS A N 1
ATOM 947 C CA . CYS A 1 115 ? 5.723 -0.710 2.303 1.00 92.88 115 CYS A CA 1
ATOM 948 C C . CYS A 1 115 ? 4.210 -0.679 2.046 1.00 92.88 115 CYS A C 1
ATOM 950 O O . CYS A 1 115 ? 3.438 -0.314 2.938 1.00 92.88 115 CYS A O 1
ATOM 952 N N . VAL A 1 116 ? 3.757 -1.079 0.856 1.00 94.12 116 VAL A N 1
ATOM 953 C CA . VAL A 1 116 ? 2.333 -1.001 0.486 1.00 94.12 116 VAL A CA 1
ATOM 954 C C . VAL A 1 116 ? 1.452 -1.949 1.296 1.00 94.12 116 VAL A C 1
ATOM 956 O O . VAL A 1 116 ? 0.269 -1.661 1.470 1.00 94.12 116 VAL A O 1
ATOM 959 N N . VAL A 1 117 ? 2.006 -3.022 1.885 1.00 93.50 117 VAL A N 1
ATOM 960 C CA . VAL A 1 117 ? 1.249 -3.962 2.737 1.00 93.50 117 VAL A CA 1
ATOM 961 C C . VAL A 1 117 ? 0.523 -3.248 3.879 1.00 93.50 117 VAL A C 1
ATOM 963 O O . VAL A 1 117 ? -0.574 -3.640 4.292 1.00 93.50 117 VAL A O 1
ATOM 966 N N . VAL A 1 118 ? 1.102 -2.147 4.371 1.00 92.25 118 VAL A N 1
ATOM 967 C CA . VAL A 1 118 ? 0.542 -1.367 5.474 1.00 92.25 118 VAL A CA 1
ATOM 968 C C . VAL A 1 118 ? -0.835 -0.816 5.104 1.00 92.25 118 VAL A C 1
ATOM 970 O O . VAL A 1 118 ? -1.693 -0.726 5.983 1.00 92.25 118 VAL A O 1
ATOM 973 N N . LEU A 1 119 ? -1.081 -0.545 3.820 1.00 93.88 119 LEU A N 1
ATOM 974 C CA . LEU A 1 119 ? -2.332 0.013 3.320 1.00 93.88 119 LEU A CA 1
ATOM 975 C C . LEU A 1 119 ? -3.455 -1.026 3.248 1.00 93.88 119 LEU A C 1
ATOM 977 O O . LEU A 1 119 ? -4.606 -0.653 3.455 1.00 93.88 119 LEU A O 1
ATOM 981 N N . PHE A 1 120 ? -3.157 -2.304 2.994 1.00 94.31 120 PHE A N 1
ATOM 982 C CA . PHE A 1 120 ? -4.162 -3.345 2.733 1.00 94.31 120 PHE A CA 1
ATOM 983 C C . PHE A 1 120 ? -4.892 -3.818 3.987 1.00 94.31 120 PHE A C 1
ATOM 985 O O . PHE A 1 120 ? -4.275 -4.155 4.986 1.00 94.31 120 PHE A O 1
ATOM 992 N N . ARG A 1 121 ? -6.224 -3.912 3.950 1.00 90.88 121 ARG A N 1
ATOM 993 C CA . ARG A 1 121 ? -7.014 -4.362 5.118 1.00 90.88 121 ARG A CA 1
ATOM 994 C C . ARG A 1 121 ? -7.687 -5.708 4.953 1.00 90.88 121 ARG A C 1
ATOM 996 O O . ARG A 1 121 ? -8.178 -6.263 5.930 1.00 90.88 121 ARG A O 1
ATOM 1003 N N . SER A 1 122 ? -7.729 -6.213 3.729 1.00 93.38 122 SER A N 1
ATOM 1004 C CA . SER A 1 122 ? -8.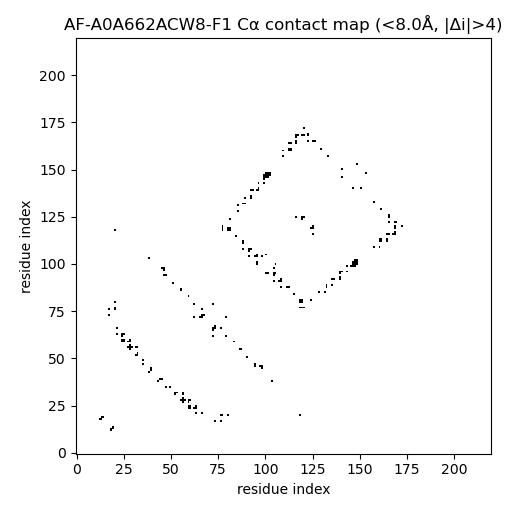317 -7.504 3.417 1.00 93.38 122 SER A CA 1
ATOM 1005 C C . SER A 1 122 ? -7.259 -8.390 2.773 1.00 93.38 122 SER A C 1
ATOM 1007 O O . SER A 1 122 ? -6.434 -7.923 1.983 1.00 93.38 122 SER A O 1
ATOM 1009 N N . VAL A 1 123 ? -7.299 -9.675 3.118 1.00 95.19 123 VAL A N 1
ATOM 1010 C CA . VAL A 1 123 ? -6.428 -10.682 2.505 1.00 95.19 123 VAL A CA 1
ATOM 1011 C C . VAL A 1 123 ? -6.701 -10.763 1.003 1.00 95.19 123 VAL A C 1
ATOM 1013 O O . VAL A 1 123 ? -5.762 -10.786 0.221 1.00 95.19 123 VAL A O 1
ATOM 1016 N N . ALA A 1 124 ? -7.972 -10.701 0.594 1.00 96.25 124 ALA A N 1
ATOM 1017 C CA . ALA A 1 124 ? -8.362 -10.735 -0.814 1.00 96.25 124 ALA A CA 1
ATOM 1018 C C . ALA A 1 124 ? -7.733 -9.591 -1.629 1.00 96.25 124 ALA A C 1
ATOM 1020 O O . ALA A 1 124 ? -7.134 -9.837 -2.671 1.00 96.25 124 ALA A O 1
ATOM 1021 N N . SER A 1 125 ? -7.802 -8.348 -1.141 1.00 96.00 125 SER A N 1
ATOM 1022 C CA . SER A 1 125 ? -7.207 -7.199 -1.834 1.00 96.00 125 SER A CA 1
ATOM 1023 C C . SER A 1 125 ? -5.683 -7.299 -1.909 1.00 96.00 125 SER A C 1
ATOM 1025 O O . SER A 1 125 ? -5.112 -6.923 -2.929 1.00 96.00 125 SER A O 1
ATOM 1027 N N . LEU A 1 126 ? -5.028 -7.827 -0.867 1.00 96.75 126 LEU A N 1
ATOM 1028 C CA . LEU A 1 126 ? -3.583 -8.056 -0.905 1.00 96.75 126 LEU A CA 1
ATOM 1029 C C . LEU A 1 126 ? -3.213 -9.157 -1.904 1.00 96.75 126 LEU A C 1
ATOM 1031 O O . LEU A 1 126 ? -2.256 -8.985 -2.644 1.00 96.75 126 LEU A O 1
ATOM 1035 N N . VAL A 1 127 ? -3.967 -10.257 -1.968 1.00 97.69 127 VAL A N 1
ATOM 1036 C CA . VAL A 1 127 ? -3.725 -11.331 -2.947 1.00 97.69 127 VAL A CA 1
ATOM 1037 C C . VAL A 1 127 ? -3.843 -10.798 -4.373 1.00 97.69 127 VAL A C 1
ATOM 1039 O O . VAL A 1 127 ? -2.956 -11.055 -5.178 1.00 97.69 127 VAL A O 1
ATOM 1042 N N . ILE A 1 128 ? -4.863 -9.984 -4.668 1.00 98.00 128 ILE A N 1
ATOM 1043 C CA . ILE A 1 128 ? -5.004 -9.332 -5.982 1.00 98.00 128 ILE A CA 1
ATOM 1044 C C . ILE A 1 128 ? -3.778 -8.459 -6.289 1.00 98.00 128 ILE A C 1
ATOM 1046 O O . ILE A 1 128 ? -3.245 -8.513 -7.396 1.00 98.00 128 ILE A O 1
ATOM 1050 N N . TYR A 1 129 ? -3.301 -7.685 -5.311 1.00 97.94 129 TYR A N 1
ATOM 1051 C CA . TYR A 1 129 ? -2.092 -6.874 -5.460 1.00 97.94 129 TYR A CA 1
ATOM 1052 C C . TYR A 1 129 ? -0.829 -7.722 -5.696 1.00 97.94 129 TYR A C 1
ATOM 1054 O O . TYR A 1 129 ? -0.036 -7.407 -6.580 1.00 97.94 129 TYR A O 1
ATOM 1062 N N . ILE A 1 130 ? -0.649 -8.813 -4.946 1.00 97.88 130 ILE A N 1
ATOM 1063 C CA . ILE A 1 130 ? 0.481 -9.738 -5.106 1.00 97.88 130 ILE A CA 1
ATOM 1064 C C . ILE A 1 130 ? 0.461 -10.357 -6.505 1.00 97.88 130 ILE A C 1
ATOM 1066 O O . ILE A 1 130 ? 1.490 -10.376 -7.177 1.00 97.88 130 ILE A O 1
ATOM 1070 N N . SER A 1 131 ? -0.702 -10.827 -6.962 1.00 98.00 131 SER A N 1
ATOM 1071 C CA . SER A 1 131 ? -0.864 -11.374 -8.309 1.00 98.00 131 SER A CA 1
ATOM 1072 C C . SER A 1 131 ? -0.525 -10.339 -9.375 1.00 98.00 131 SER A C 1
ATOM 1074 O O . SER A 1 131 ? 0.217 -10.655 -10.297 1.00 98.00 131 SER A O 1
ATOM 1076 N N . PHE A 1 132 ? -1.005 -9.103 -9.228 1.00 98.31 132 PHE A N 1
ATOM 1077 C CA . PHE A 1 132 ? -0.666 -8.009 -10.135 1.00 98.31 132 PHE A CA 1
ATOM 1078 C C . PHE A 1 132 ? 0.846 -7.761 -10.194 1.00 98.31 132 PHE A C 1
ATOM 1080 O O . PHE A 1 132 ? 1.412 -7.763 -11.278 1.00 98.31 132 PHE A O 1
ATOM 1087 N N . SER A 1 133 ? 1.501 -7.642 -9.037 1.00 97.69 133 SER A N 1
ATOM 1088 C CA . SER A 1 133 ? 2.950 -7.428 -8.928 1.00 97.69 133 SER A CA 1
ATOM 1089 C C . SER A 1 133 ? 3.767 -8.563 -9.563 1.00 97.69 133 SER A C 1
ATOM 1091 O O . SER A 1 133 ? 4.723 -8.321 -10.299 1.00 97.69 133 SER A O 1
ATOM 1093 N N . LEU A 1 134 ? 3.389 -9.821 -9.316 1.00 97.88 134 LEU A N 1
ATOM 1094 C CA . LEU A 1 134 ? 4.079 -10.979 -9.890 1.00 97.88 134 LEU A CA 1
ATOM 1095 C C . LEU A 1 134 ? 3.893 -11.059 -11.408 1.00 97.88 134 LEU A C 1
ATOM 1097 O O . LEU A 1 134 ? 4.863 -11.283 -12.130 1.00 97.88 134 LEU A O 1
ATOM 1101 N N . LEU A 1 135 ? 2.663 -10.866 -11.891 1.00 98.12 135 LEU A N 1
ATOM 1102 C CA . LEU A 1 135 ? 2.352 -10.903 -13.319 1.00 98.12 135 LEU A CA 1
ATOM 1103 C C . LEU A 1 135 ? 2.993 -9.735 -14.072 1.00 98.12 135 LEU A C 1
ATOM 1105 O O . LEU A 1 135 ? 3.475 -9.934 -15.183 1.00 98.12 135 LEU A O 1
ATOM 1109 N N . GLY A 1 136 ? 3.046 -8.549 -13.464 1.00 97.75 136 GLY A N 1
ATOM 1110 C CA . GLY A 1 136 ? 3.698 -7.372 -14.029 1.00 97.75 136 GLY A CA 1
ATOM 1111 C C . GLY A 1 136 ? 5.189 -7.604 -14.252 1.00 97.75 136 GLY A C 1
ATOM 1112 O O . GLY A 1 136 ? 5.676 -7.482 -15.375 1.00 97.75 136 GLY A O 1
ATOM 1113 N N . ILE A 1 137 ? 5.912 -8.059 -13.226 1.00 97.62 137 ILE A N 1
ATOM 1114 C CA . ILE A 1 137 ? 7.335 -8.412 -13.364 1.00 97.62 137 ILE A CA 1
ATOM 1115 C C . ILE A 1 137 ? 7.552 -9.567 -14.344 1.00 97.62 137 ILE A C 1
ATOM 1117 O O . ILE A 1 137 ? 8.511 -9.548 -15.114 1.00 97.62 137 ILE A O 1
ATOM 1121 N N . PHE A 1 138 ? 6.672 -10.568 -14.346 1.00 97.69 138 PHE A N 1
ATOM 1122 C CA . PHE A 1 138 ? 6.739 -11.654 -15.321 1.00 97.69 138 PHE A CA 1
ATOM 1123 C C . PHE A 1 138 ? 6.604 -11.143 -16.754 1.00 97.69 138 PHE A C 1
ATOM 1125 O O . PHE A 1 138 ? 7.413 -11.510 -17.604 1.00 97.69 138 PHE A O 1
ATOM 1132 N N . ALA A 1 139 ? 5.670 -10.227 -17.010 1.00 97.69 139 ALA A N 1
ATOM 1133 C CA . ALA A 1 139 ? 5.544 -9.575 -18.305 1.00 97.69 139 ALA A CA 1
ATOM 1134 C C . ALA A 1 139 ? 6.807 -8.779 -18.675 1.00 97.69 139 ALA A C 1
ATOM 1136 O O . ALA A 1 139 ? 7.282 -8.895 -19.801 1.00 97.69 139 ALA A O 1
ATOM 1137 N N . VAL A 1 140 ? 7.403 -8.036 -17.734 1.00 97.31 140 VAL A N 1
ATOM 1138 C CA . VAL A 1 140 ? 8.662 -7.307 -17.975 1.00 97.31 140 VAL A CA 1
ATOM 1139 C C . VAL A 1 140 ? 9.789 -8.257 -18.394 1.00 97.31 140 VAL A C 1
ATOM 1141 O O . VAL A 1 140 ? 10.494 -7.975 -19.361 1.00 97.31 140 VAL A O 1
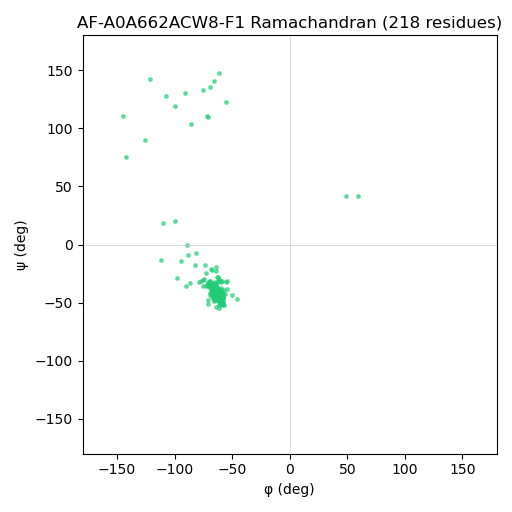ATOM 1144 N N . TYR A 1 141 ? 9.934 -9.403 -17.723 1.00 96.88 141 TYR A N 1
ATOM 1145 C CA . TYR A 1 141 ? 10.936 -10.409 -18.081 1.00 96.88 141 TYR A CA 1
ATOM 1146 C C . TYR A 1 141 ? 10.701 -11.045 -19.453 1.00 96.88 141 TYR A C 1
ATOM 1148 O O . TYR A 1 141 ? 11.670 -11.339 -20.144 1.00 96.88 141 TYR A O 1
ATOM 1156 N N . LEU A 1 142 ? 9.447 -11.246 -19.864 1.00 96.44 142 LEU A N 1
ATOM 1157 C CA . LEU A 1 142 ? 9.129 -11.775 -21.194 1.00 96.44 142 LEU A CA 1
ATOM 1158 C C . LEU A 1 142 ? 9.438 -10.781 -22.320 1.00 96.44 142 LEU A C 1
ATOM 1160 O O . LEU A 1 142 ? 9.765 -11.194 -23.429 1.00 96.44 142 LEU A O 1
ATOM 1164 N N . LEU A 1 143 ? 9.315 -9.481 -22.047 1.00 96.69 143 LEU A N 1
ATOM 1165 C CA . LEU A 1 143 ? 9.556 -8.422 -23.029 1.00 96.69 143 LEU A CA 1
ATOM 1166 C C . LEU A 1 143 ? 11.044 -8.075 -23.186 1.00 96.69 143 LEU A C 1
ATOM 1168 O O . LEU A 1 143 ? 11.417 -7.449 -24.178 1.00 96.69 143 LEU A O 1
ATOM 1172 N N . LEU A 1 144 ? 11.892 -8.461 -22.230 1.00 95.06 144 LEU A N 1
ATOM 1173 C CA . LEU A 1 144 ? 13.323 -8.166 -22.247 1.00 95.06 144 LEU A CA 1
ATOM 1174 C C . LEU A 1 144 ? 14.139 -9.374 -22.735 1.00 95.06 144 LEU A C 1
ATOM 1176 O O . LEU A 1 144 ? 14.152 -10.406 -22.067 1.00 95.06 144 LEU A O 1
ATOM 1180 N N . PRO A 1 145 ? 14.891 -9.254 -23.845 1.00 87.88 145 PRO A N 1
ATOM 1181 C CA . PRO A 1 145 ? 15.652 -10.376 -24.390 1.00 87.88 145 PRO A CA 1
ATOM 1182 C C . PRO A 1 145 ? 16.862 -10.768 -23.528 1.00 87.88 145 PRO A C 1
ATOM 1184 O O . PRO A 1 145 ? 17.208 -11.941 -23.480 1.00 87.88 145 PRO A O 1
ATOM 1187 N N . ASN A 1 146 ? 17.506 -9.808 -22.850 1.00 91.56 146 ASN A N 1
ATOM 1188 C CA . ASN A 1 146 ? 18.712 -10.033 -22.041 1.00 91.56 146 ASN A CA 1
ATOM 1189 C C . ASN A 1 146 ? 18.688 -9.179 -20.756 1.00 91.56 146 ASN A C 1
ATOM 1191 O O . ASN A 1 146 ? 19.376 -8.154 -20.694 1.00 91.56 146 ASN A O 1
ATOM 1195 N N . PRO A 1 147 ? 17.890 -9.558 -19.740 1.00 93.31 147 PRO A N 1
ATOM 1196 C CA . PRO A 1 147 ? 17.819 -8.827 -18.478 1.00 93.31 147 PRO A CA 1
ATOM 1197 C C . PRO A 1 147 ? 19.146 -8.901 -17.710 1.00 93.31 147 PRO A C 1
ATOM 1199 O O . PRO A 1 147 ? 19.769 -9.959 -17.637 1.00 93.31 147 PRO A O 1
ATOM 1202 N N . ILE A 1 148 ? 19.555 -7.791 -17.084 1.00 93.56 148 ILE A N 1
ATOM 1203 C CA . ILE A 1 148 ? 20.794 -7.725 -16.283 1.00 93.56 148 ILE A CA 1
ATOM 1204 C C . ILE A 1 148 ? 20.693 -8.642 -15.059 1.00 93.56 148 ILE A C 1
ATOM 1206 O O . ILE A 1 148 ? 21.643 -9.337 -14.701 1.00 93.56 148 ILE A O 1
ATOM 1210 N N . THR A 1 149 ? 19.530 -8.646 -14.405 1.00 94.31 149 THR A N 1
ATOM 1211 C CA . THR A 1 149 ? 19.296 -9.459 -13.209 1.00 94.31 149 THR A CA 1
ATOM 1212 C C . THR A 1 149 ? 18.732 -10.825 -13.577 1.00 94.31 149 THR A C 1
ATOM 1214 O O . THR A 1 149 ? 17.721 -10.922 -14.274 1.00 94.31 149 THR A O 1
ATOM 1217 N N . ASN A 1 150 ? 19.335 -11.881 -13.021 1.00 94.56 150 ASN A N 1
ATOM 1218 C CA . ASN A 1 150 ? 18.878 -13.257 -13.190 1.00 94.56 150 ASN A CA 1
ATOM 1219 C C . ASN A 1 150 ? 17.394 -13.413 -12.766 1.00 94.56 150 ASN A C 1
ATOM 1221 O O . ASN A 1 150 ? 17.074 -13.150 -11.599 1.00 94.56 150 ASN A O 1
ATOM 1225 N N . PRO A 1 151 ? 16.499 -13.882 -13.661 1.00 94.88 151 PRO A N 1
ATOM 1226 C CA . PRO A 1 151 ? 15.071 -14.011 -13.368 1.00 94.88 151 PRO A CA 1
ATOM 1227 C C . PRO A 1 151 ? 14.761 -14.928 -12.183 1.00 94.88 151 PRO A C 1
ATOM 1229 O O . PRO A 1 151 ? 13.928 -14.594 -11.346 1.00 94.88 151 PRO A O 1
ATOM 1232 N N . ILE A 1 152 ? 15.454 -16.065 -12.072 1.00 95.62 152 ILE A N 1
ATOM 1233 C CA . ILE A 1 152 ? 15.223 -17.055 -11.010 1.00 95.62 152 ILE A CA 1
ATOM 1234 C C . ILE A 1 152 ? 15.544 -16.440 -9.647 1.00 95.62 152 ILE A C 1
ATOM 1236 O O . ILE A 1 152 ? 14.764 -16.572 -8.702 1.00 95.62 152 ILE A O 1
ATOM 1240 N N . LEU A 1 153 ? 16.667 -15.722 -9.554 1.00 95.75 153 LEU A N 1
ATOM 1241 C CA . LEU A 1 153 ? 17.060 -15.032 -8.328 1.00 95.75 153 LEU A CA 1
ATOM 1242 C C . LEU A 1 153 ? 16.041 -13.947 -7.955 1.00 95.75 153 LEU A C 1
ATOM 1244 O O . LEU A 1 153 ? 15.611 -13.880 -6.804 1.00 95.75 153 LEU A O 1
ATOM 1248 N N . PHE A 1 154 ? 15.618 -13.134 -8.926 1.00 96.75 154 PHE A N 1
ATOM 1249 C CA . PHE A 1 154 ? 14.650 -12.065 -8.691 1.00 96.75 154 PHE A CA 1
ATOM 1250 C C . PHE A 1 154 ? 13.302 -12.609 -8.214 1.00 96.75 154 PHE A C 1
ATOM 1252 O O . PHE A 1 154 ? 12.779 -12.139 -7.205 1.00 96.75 154 PHE A O 1
ATOM 1259 N N . PHE A 1 155 ? 12.749 -13.621 -8.891 1.00 97.06 155 PHE A N 1
ATOM 1260 C CA . PHE A 1 155 ? 11.476 -14.228 -8.501 1.00 97.06 155 PHE A CA 1
ATOM 1261 C C . PHE A 1 155 ? 11.553 -14.925 -7.148 1.00 97.06 155 PHE A C 1
ATOM 1263 O O . PHE A 1 155 ? 10.608 -14.816 -6.375 1.00 97.06 155 PHE A O 1
ATOM 1270 N N . SER A 1 156 ? 12.668 -15.582 -6.821 1.00 97.38 156 SER A N 1
ATOM 1271 C CA . SER A 1 156 ? 12.868 -16.185 -5.499 1.00 97.38 156 SER A CA 1
ATOM 1272 C C . SER A 1 156 ? 12.773 -15.137 -4.382 1.00 97.38 156 SER A C 1
ATOM 1274 O O . SER A 1 156 ? 12.025 -15.308 -3.412 1.00 97.38 156 SER A O 1
ATOM 1276 N N . ILE A 1 157 ? 13.449 -13.996 -4.556 1.00 96.81 157 ILE A N 1
ATOM 1277 C CA . ILE A 1 157 ? 13.392 -12.878 -3.605 1.00 96.81 157 ILE A CA 1
ATOM 1278 C C . ILE A 1 157 ? 11.989 -12.268 -3.580 1.00 96.81 157 ILE A C 1
ATOM 1280 O O . ILE A 1 157 ? 11.437 -12.061 -2.500 1.00 96.81 157 ILE A O 1
ATOM 1284 N N . LEU A 1 158 ? 11.384 -12.020 -4.744 1.00 96.94 158 LEU A N 1
ATOM 1285 C CA . LEU A 1 158 ? 10.054 -11.424 -4.832 1.00 96.94 158 LEU A CA 1
ATOM 1286 C C . LEU A 1 158 ? 9.005 -12.304 -4.150 1.00 96.94 158 LEU A C 1
ATOM 1288 O O . LEU A 1 158 ? 8.247 -11.806 -3.326 1.00 96.94 158 LEU A O 1
ATOM 1292 N N . ILE A 1 159 ? 8.983 -13.608 -4.429 1.00 97.94 159 ILE A N 1
ATOM 1293 C CA . ILE A 1 159 ? 8.075 -14.562 -3.781 1.00 97.94 159 ILE A CA 1
ATOM 1294 C C . ILE A 1 159 ? 8.292 -14.543 -2.269 1.00 97.94 159 ILE A C 1
ATOM 1296 O O . ILE A 1 159 ? 7.321 -14.452 -1.522 1.00 97.94 159 ILE A O 1
ATOM 1300 N N . THR A 1 160 ? 9.545 -14.551 -1.809 1.00 97.50 160 THR A N 1
ATOM 1301 C CA . THR A 1 160 ? 9.864 -14.466 -0.376 1.00 97.50 160 THR A CA 1
ATOM 1302 C C . THR A 1 160 ? 9.288 -13.195 0.249 1.00 97.50 160 THR A C 1
ATOM 1304 O O . THR A 1 160 ? 8.602 -13.263 1.270 1.00 97.50 160 THR A O 1
ATOM 1307 N N . VAL A 1 161 ? 9.493 -12.039 -0.388 1.00 97.12 161 VAL A N 1
ATOM 1308 C CA . VAL A 1 161 ? 8.925 -10.755 0.046 1.00 97.12 161 VAL A CA 1
ATOM 1309 C C . VAL A 1 161 ? 7.398 -10.823 0.089 1.00 97.12 161 VAL A C 1
ATOM 1311 O O . VAL A 1 161 ? 6.812 -10.436 1.097 1.00 97.12 161 VAL A O 1
ATOM 1314 N N . GLN A 1 162 ? 6.745 -11.361 -0.943 1.00 97.12 162 GLN A N 1
ATOM 1315 C CA . GLN A 1 162 ? 5.282 -11.437 -1.004 1.00 97.12 162 GLN A CA 1
ATOM 1316 C C . GLN A 1 162 ? 4.681 -12.419 0.013 1.00 97.12 162 GLN A C 1
ATOM 1318 O O . GLN A 1 162 ? 3.606 -12.180 0.563 1.00 97.12 162 GLN A O 1
ATOM 1323 N N . VAL A 1 163 ? 5.379 -13.511 0.322 1.00 97.69 163 VAL A N 1
ATOM 1324 C CA . VAL A 1 163 ? 4.986 -14.427 1.400 1.00 97.69 163 VAL A CA 1
ATOM 1325 C C . VAL A 1 163 ? 5.079 -13.714 2.749 1.00 97.69 163 VAL A C 1
ATOM 1327 O O . VAL A 1 163 ? 4.137 -13.770 3.542 1.00 97.69 163 VAL A O 1
ATOM 1330 N N . ILE A 1 164 ? 6.170 -12.984 3.000 1.00 96.94 164 ILE A N 1
ATOM 1331 C CA . ILE A 1 164 ? 6.330 -12.198 4.230 1.00 96.94 164 ILE A CA 1
ATOM 1332 C C . ILE A 1 164 ? 5.223 -11.144 4.342 1.00 96.94 164 ILE A C 1
ATOM 1334 O O . ILE A 1 164 ? 4.588 -11.049 5.393 1.00 96.94 164 ILE A O 1
ATOM 1338 N N . THR A 1 165 ? 4.935 -10.381 3.283 1.00 94.56 165 THR A N 1
ATOM 1339 C CA . THR A 1 165 ? 3.871 -9.360 3.311 1.00 94.56 165 THR A CA 1
ATOM 1340 C C . THR A 1 165 ? 2.502 -9.985 3.574 1.00 94.56 165 THR A C 1
ATOM 1342 O O . THR A 1 165 ? 1.734 -9.466 4.391 1.00 94.56 165 THR A O 1
ATOM 1345 N N . PHE A 1 166 ? 2.210 -11.141 2.976 1.00 96.94 166 PHE A N 1
ATOM 1346 C CA . PHE A 1 166 ? 0.992 -11.898 3.252 1.00 96.94 166 PHE A CA 1
ATOM 1347 C C . PHE A 1 166 ? 0.869 -12.266 4.738 1.00 96.94 166 PHE A C 1
ATOM 1349 O O . PHE A 1 166 ? -0.141 -11.945 5.377 1.00 96.94 166 PHE A O 1
ATOM 1356 N N . PHE A 1 167 ? 1.909 -12.865 5.326 1.00 97.12 167 PHE A N 1
ATOM 1357 C CA . PHE A 1 167 ? 1.914 -13.234 6.745 1.00 97.12 167 PHE A CA 1
ATOM 1358 C C . PHE A 1 167 ? 1.827 -12.026 7.678 1.00 97.12 167 PHE A C 1
ATOM 1360 O O . PHE A 1 167 ? 1.124 -12.088 8.691 1.00 97.12 167 PHE A O 1
ATOM 1367 N N . VAL A 1 168 ? 2.484 -10.915 7.338 1.00 95.81 168 VAL A N 1
ATOM 1368 C CA . VAL A 1 168 ? 2.388 -9.655 8.087 1.00 95.81 168 VAL A CA 1
ATOM 1369 C C . VAL A 1 168 ? 0.938 -9.175 8.137 1.00 95.81 168 VAL A C 1
ATOM 1371 O O . VAL A 1 168 ? 0.440 -8.835 9.215 1.00 95.81 168 VAL A O 1
ATOM 1374 N N . LEU A 1 169 ? 0.221 -9.192 7.008 1.00 95.44 169 LEU A N 1
ATOM 1375 C CA . LEU A 1 169 ? -1.179 -8.776 6.980 1.00 95.44 169 LEU A CA 1
ATOM 1376 C C . LEU A 1 169 ? -2.073 -9.716 7.797 1.00 95.44 169 LEU A C 1
ATOM 1378 O O . LEU A 1 169 ? -2.869 -9.240 8.611 1.00 95.44 169 LEU A O 1
ATOM 1382 N N . VAL A 1 170 ? -1.941 -11.030 7.604 1.00 96.19 170 VAL A N 1
ATOM 1383 C CA . VAL A 1 170 ? -2.727 -12.037 8.338 1.00 96.19 170 VAL A CA 1
ATOM 1384 C C . VAL A 1 170 ? -2.517 -11.890 9.846 1.00 96.19 170 VAL A C 1
ATOM 1386 O O . VAL A 1 170 ? -3.488 -11.813 10.603 1.00 96.19 170 VAL A O 1
ATOM 1389 N N . SER A 1 171 ? -1.263 -11.750 10.279 1.00 94.94 171 SER A N 1
ATOM 1390 C CA . SER A 1 171 ? -0.909 -11.546 11.687 1.00 94.94 171 SER A CA 1
ATOM 1391 C C . SER A 1 171 ? -1.527 -10.263 12.239 1.00 94.94 171 SER A C 1
ATOM 1393 O O . SER A 1 171 ? -2.122 -10.270 13.317 1.00 94.94 171 SER A O 1
ATOM 1395 N N . ARG A 1 172 ? -1.472 -9.160 11.481 1.00 93.19 172 ARG A N 1
ATOM 1396 C CA . ARG A 1 172 ? -2.092 -7.889 11.876 1.00 93.19 172 ARG A CA 1
ATOM 1397 C C . ARG A 1 172 ? -3.608 -8.011 12.037 1.00 93.19 172 ARG A C 1
ATOM 1399 O O . ARG A 1 172 ? -4.152 -7.506 13.017 1.00 93.19 172 ARG A O 1
ATOM 1406 N N . ILE A 1 173 ? -4.295 -8.682 11.112 1.00 92.69 173 ILE A N 1
ATOM 1407 C CA . ILE A 1 173 ? -5.749 -8.895 11.193 1.00 92.69 173 ILE A CA 1
ATOM 1408 C C . ILE A 1 173 ? -6.100 -9.729 12.433 1.00 92.69 173 ILE A C 1
ATOM 1410 O O . ILE A 1 173 ? -7.015 -9.364 13.178 1.00 92.69 173 ILE A O 1
ATOM 1414 N N . ALA A 1 174 ? -5.351 -10.802 12.696 1.00 93.81 174 ALA A N 1
ATOM 1415 C CA . ALA A 1 174 ? -5.534 -11.634 13.884 1.00 93.81 174 ALA A CA 1
ATOM 1416 C C . ALA A 1 174 ? -5.327 -10.834 15.183 1.00 93.81 174 ALA A C 1
ATOM 1418 O O . ALA A 1 174 ? -6.156 -10.906 16.093 1.00 93.81 174 ALA A O 1
ATOM 1419 N N . LEU A 1 175 ? -4.282 -10.001 15.249 1.00 92.69 175 LEU A N 1
ATOM 1420 C CA . LEU A 1 175 ? -4.012 -9.121 16.390 1.00 92.69 175 LEU A CA 1
ATOM 1421 C C . LEU A 1 175 ? -5.151 -8.125 16.631 1.00 92.69 175 LEU A C 1
ATOM 1423 O O . LEU A 1 175 ? -5.632 -8.008 17.757 1.00 92.69 175 LEU A O 1
ATOM 1427 N N . ILE A 1 176 ? -5.638 -7.454 15.584 1.00 89.75 176 ILE A N 1
ATOM 1428 C CA . ILE A 1 176 ? -6.755 -6.504 15.695 1.00 89.75 176 ILE A CA 1
ATOM 1429 C C . ILE A 1 176 ? -8.021 -7.210 16.197 1.00 89.75 176 ILE A C 1
ATOM 1431 O O . ILE A 1 176 ? -8.735 -6.669 17.044 1.00 89.75 176 ILE A O 1
ATOM 1435 N N . ARG A 1 177 ? -8.303 -8.426 15.715 1.00 90.50 177 ARG A N 1
ATOM 1436 C CA . ARG A 1 177 ? -9.455 -9.218 16.171 1.00 90.50 177 ARG A CA 1
ATOM 1437 C C . ARG A 1 177 ? -9.331 -9.584 17.650 1.00 90.50 177 ARG A C 1
ATOM 1439 O O . ARG A 1 177 ? -10.280 -9.380 18.403 1.00 90.50 177 ARG A O 1
ATOM 1446 N N . ASN A 1 178 ? -8.160 -10.051 18.074 1.00 92.44 178 ASN A N 1
ATOM 1447 C CA . ASN A 1 178 ? -7.900 -10.412 19.468 1.00 92.44 178 ASN A CA 1
ATOM 1448 C C . ASN A 1 178 ? -7.989 -9.200 20.404 1.00 92.44 178 ASN A C 1
ATOM 1450 O O . ASN A 1 178 ? -8.545 -9.311 21.495 1.00 92.44 178 ASN A O 1
ATOM 1454 N N . LEU A 1 179 ? -7.505 -8.032 19.971 1.00 90.94 179 LEU A N 1
ATOM 1455 C CA . LEU A 1 179 ? -7.636 -6.784 20.726 1.00 90.94 179 LEU A CA 1
ATOM 1456 C C . LEU A 1 179 ? -9.100 -6.373 20.902 1.00 90.94 179 LEU A C 1
ATOM 1458 O O . LEU A 1 179 ? -9.492 -5.992 22.003 1.00 90.94 179 LEU A O 1
ATOM 1462 N N . LYS A 1 180 ? -9.926 -6.494 19.855 1.00 88.31 180 LYS A N 1
ATOM 1463 C CA . LYS A 1 180 ? -11.368 -6.215 19.951 1.00 88.31 180 LYS A CA 1
ATOM 1464 C C . LYS A 1 180 ? -12.057 -7.149 20.945 1.00 88.31 180 LYS A C 1
ATOM 1466 O O . LYS A 1 180 ? -12.780 -6.666 21.809 1.00 88.31 180 LYS A O 1
ATOM 1471 N N . LEU A 1 181 ? -11.784 -8.453 20.869 1.00 91.75 181 LEU A N 1
ATOM 1472 C CA . LEU A 1 181 ? -12.367 -9.447 21.777 1.00 91.75 181 LEU A CA 1
ATOM 1473 C C . LEU A 1 181 ? -11.983 -9.189 23.239 1.00 91.75 181 LEU A C 1
ATOM 1475 O O . LEU A 1 181 ? -12.859 -9.119 24.099 1.00 91.75 181 LEU A O 1
ATOM 1479 N N . LYS A 1 182 ? -10.692 -8.972 23.516 1.00 90.38 182 LYS A N 1
ATOM 1480 C CA . LYS A 1 182 ? -10.212 -8.672 24.873 1.00 90.38 182 LYS A CA 1
ATOM 1481 C C . LYS A 1 182 ? -10.790 -7.368 25.421 1.00 90.38 182 LYS A C 1
ATOM 1483 O O . LYS A 1 182 ? -11.141 -7.303 26.594 1.00 90.38 182 LYS A O 1
ATOM 1488 N N . ASN A 1 183 ? -10.926 -6.338 24.587 1.00 91.25 183 ASN A N 1
ATOM 1489 C CA . ASN A 1 183 ? -11.510 -5.067 25.013 1.00 91.25 183 ASN A CA 1
ATOM 1490 C C . ASN A 1 183 ? -13.010 -5.208 25.338 1.00 91.25 183 ASN A C 1
ATOM 1492 O O . ASN A 1 183 ? -13.484 -4.667 26.335 1.00 91.25 183 ASN A O 1
ATOM 1496 N N . SER A 1 184 ? -13.753 -5.998 24.556 1.00 89.06 184 SER A N 1
ATOM 1497 C CA . SER A 1 184 ? -15.148 -6.333 24.865 1.00 89.06 184 SER A CA 1
ATOM 1498 C C . SER A 1 184 ? -15.287 -7.081 26.194 1.00 89.06 184 SER A C 1
ATOM 1500 O O . SER A 1 184 ? -16.156 -6.725 26.986 1.00 89.06 184 SER A O 1
ATOM 1502 N N . GLN A 1 185 ? -14.406 -8.048 26.473 1.00 91.56 185 GLN A N 1
ATOM 1503 C CA . GLN A 1 185 ? -14.379 -8.773 27.751 1.00 91.56 185 GLN A CA 1
ATOM 1504 C C . GLN A 1 185 ? -14.055 -7.854 28.936 1.00 91.56 185 GLN A C 1
ATOM 1506 O O . GLN A 1 185 ? -14.725 -7.900 29.963 1.00 91.56 185 GLN A O 1
ATOM 1511 N N . LEU A 1 186 ? -13.067 -6.967 28.792 1.00 93.88 186 LEU A N 1
ATOM 1512 C CA . LEU A 1 186 ? -12.750 -5.978 29.826 1.00 93.88 186 LEU A CA 1
ATOM 1513 C C . LEU A 1 186 ? -13.940 -5.057 30.111 1.00 93.88 186 LEU A C 1
ATOM 1515 O O . LEU A 1 186 ? -14.225 -4.748 31.268 1.00 93.88 186 LEU A O 1
ATOM 1519 N N . ARG A 1 187 ? -14.665 -4.6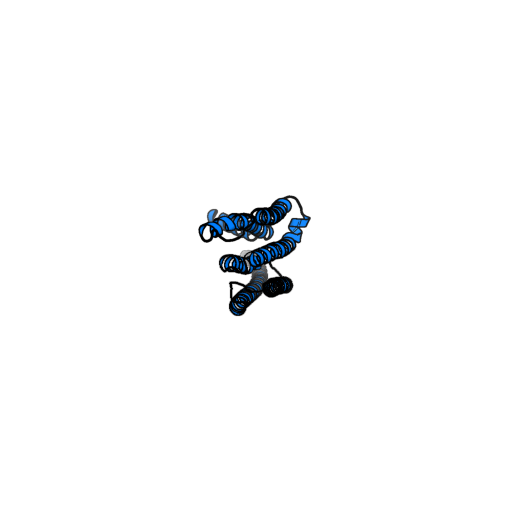39 29.069 1.00 90.81 187 ARG A N 1
ATOM 1520 C CA . ARG A 1 187 ? -15.854 -3.798 29.222 1.00 90.81 187 ARG A CA 1
ATOM 1521 C C . ARG A 1 187 ? -16.982 -4.526 29.951 1.00 90.81 187 ARG A C 1
ATOM 1523 O O . ARG A 1 187 ? -17.594 -3.913 30.819 1.00 90.81 187 ARG A O 1
ATOM 1530 N N . SER A 1 188 ? -17.239 -5.801 29.648 1.00 91.81 188 SER A N 1
ATOM 1531 C CA . SER A 1 188 ? -18.250 -6.578 30.377 1.00 91.81 188 SER A CA 1
ATOM 1532 C C . SER A 1 188 ? -17.866 -6.766 31.841 1.00 91.81 188 SER A C 1
ATOM 1534 O O . SER A 1 188 ? -18.690 -6.520 32.715 1.00 91.81 188 SER A O 1
ATOM 1536 N N . THR A 1 189 ? -16.608 -7.105 32.133 1.00 93.88 189 THR A N 1
ATOM 1537 C CA . THR A 1 189 ? -16.139 -7.264 33.518 1.00 93.88 189 THR A CA 1
ATOM 1538 C C . THR A 1 189 ? -16.261 -5.964 34.310 1.00 93.88 189 THR A C 1
ATOM 1540 O O . THR A 1 189 ? -16.726 -5.990 35.444 1.00 93.88 189 THR A O 1
ATOM 1543 N N . ASN A 1 190 ? -15.924 -4.817 33.711 1.00 93.56 190 ASN A N 1
ATOM 1544 C CA . ASN A 1 190 ? -16.109 -3.515 34.360 1.00 93.56 190 ASN A CA 1
ATOM 1545 C C . ASN A 1 190 ? -17.580 -3.216 34.685 1.00 93.56 190 ASN A C 1
ATOM 1547 O O . ASN A 1 190 ? -17.857 -2.669 35.748 1.00 93.56 190 ASN A O 1
ATOM 1551 N N . ILE A 1 191 ? -18.519 -3.585 33.807 1.00 94.69 191 ILE A N 1
ATOM 1552 C CA . ILE A 1 191 ? -19.959 -3.422 34.068 1.00 94.69 191 ILE A CA 1
ATOM 1553 C C . ILE A 1 191 ? -20.397 -4.324 35.228 1.00 94.69 191 ILE A C 1
ATOM 1555 O O . ILE A 1 191 ? -21.070 -3.855 36.141 1.00 94.69 191 ILE A O 1
ATOM 1559 N N . HIS A 1 192 ? -19.971 -5.590 35.243 1.00 94.19 192 HIS A N 1
ATOM 1560 C CA . HIS A 1 192 ? -20.290 -6.507 36.341 1.00 94.19 192 HIS A CA 1
ATOM 1561 C C . HIS A 1 192 ? -19.743 -6.021 37.689 1.00 94.19 192 HIS A C 1
ATOM 1563 O O . HIS A 1 192 ? -20.455 -6.071 38.687 1.00 94.19 192 HIS A O 1
ATOM 1569 N N . LEU A 1 193 ? -18.511 -5.503 37.717 1.00 95.00 193 LEU A N 1
ATOM 1570 C CA . LEU A 1 193 ? -17.920 -4.930 38.927 1.00 95.00 193 LEU A CA 1
ATOM 1571 C C . LEU A 1 193 ? -18.668 -3.683 39.401 1.00 95.00 193 LEU A C 1
ATOM 1573 O O . LEU A 1 193 ? -18.874 -3.524 40.601 1.00 95.00 193 LEU A O 1
ATOM 1577 N N . TYR A 1 194 ? -19.086 -2.812 38.480 1.00 94.56 194 TYR A N 1
ATOM 1578 C CA . TYR A 1 194 ? -19.870 -1.629 38.827 1.00 94.56 194 TYR A CA 1
ATOM 1579 C C . TYR A 1 194 ? -21.188 -2.017 39.508 1.00 94.56 194 TYR A C 1
ATOM 1581 O O . TYR A 1 194 ? -21.479 -1.521 40.594 1.00 94.56 194 TYR A O 1
ATOM 1589 N N . ASN A 1 195 ? -21.918 -2.971 38.924 1.00 95.50 195 ASN A N 1
ATOM 1590 C CA . ASN A 1 195 ? -23.185 -3.452 39.472 1.00 95.50 195 ASN A CA 1
ATOM 1591 C C . ASN A 1 195 ? -22.999 -4.124 40.843 1.00 95.50 195 ASN A C 1
ATOM 1593 O O . ASN A 1 195 ? -23.763 -3.851 41.761 1.00 95.50 195 ASN A O 1
ATOM 1597 N N . ALA A 1 196 ? -21.954 -4.942 41.015 1.00 95.38 196 ALA A N 1
ATOM 1598 C CA . ALA A 1 196 ? -21.655 -5.575 42.301 1.00 95.38 196 ALA A CA 1
ATOM 1599 C C . ALA A 1 196 ? -21.319 -4.545 43.395 1.00 95.38 196 ALA A C 1
ATOM 1601 O O . ALA A 1 196 ? -21.738 -4.681 44.542 1.00 95.38 196 ALA A O 1
ATOM 1602 N N . VAL A 1 197 ? -20.584 -3.480 43.054 1.00 96.00 197 VAL A N 1
ATOM 1603 C CA . VAL A 1 197 ? -20.297 -2.382 43.993 1.00 96.00 197 VAL A CA 1
ATOM 1604 C C . VAL A 1 197 ? -21.572 -1.626 44.368 1.00 96.00 197 VAL A C 1
ATOM 1606 O O . VAL A 1 197 ? -21.725 -1.220 45.520 1.00 96.00 197 VAL A O 1
ATOM 1609 N N . GLU A 1 198 ? -22.479 -1.416 43.417 1.00 95.25 198 GLU A N 1
ATOM 1610 C CA . GLU A 1 198 ? -23.765 -0.763 43.662 1.00 95.25 198 GLU A CA 1
ATOM 1611 C C . GLU A 1 198 ? -24.671 -1.609 44.568 1.00 95.25 198 GLU A C 1
ATOM 1613 O O . GLU A 1 198 ? -25.224 -1.086 45.535 1.00 95.25 198 GLU A O 1
ATOM 1618 N N . GLU A 1 199 ? -24.725 -2.921 44.344 1.00 95.88 199 GLU A N 1
ATOM 1619 C CA . GLU A 1 199 ? -25.455 -3.876 45.184 1.00 95.88 199 GLU A CA 1
ATOM 1620 C C . GLU A 1 199 ? -24.921 -3.902 46.625 1.00 95.88 199 GLU A C 1
ATOM 1622 O O . GLU A 1 199 ? -25.690 -3.809 47.584 1.00 95.88 199 GLU A O 1
ATOM 1627 N N . VAL A 1 200 ? -23.595 -3.933 46.801 1.00 96.00 200 VAL A N 1
ATOM 1628 C CA . VAL A 1 200 ? -22.962 -3.869 48.130 1.00 96.00 200 VAL A CA 1
ATOM 1629 C C . VAL A 1 200 ? -23.270 -2.544 48.828 1.00 96.00 200 VAL A C 1
ATOM 1631 O O . VAL A 1 200 ? -23.571 -2.533 50.020 1.00 96.00 200 VAL A O 1
ATOM 1634 N N . LYS A 1 201 ? -23.235 -1.415 48.108 1.00 95.25 201 LYS A N 1
ATOM 1635 C CA . LYS A 1 201 ? -23.611 -0.109 48.676 1.00 95.25 201 LYS A CA 1
ATOM 1636 C C . LYS A 1 201 ? -25.064 -0.091 49.129 1.00 95.25 201 LYS A C 1
ATOM 1638 O O . LYS A 1 201 ? -25.335 0.369 50.234 1.00 95.25 201 LYS A O 1
ATOM 1643 N N . PHE A 1 202 ? -25.974 -0.593 48.301 1.00 95.38 202 PHE A N 1
ATOM 1644 C CA . PHE A 1 202 ? -27.390 -0.672 48.637 1.00 95.38 202 PHE A CA 1
ATOM 1645 C C . PHE A 1 202 ? -27.621 -1.539 49.881 1.00 95.38 202 PHE A C 1
ATOM 1647 O O . PHE A 1 202 ? -28.291 -1.110 50.819 1.00 95.38 202 PHE A O 1
ATOM 1654 N N . THR A 1 203 ? -26.972 -2.703 49.937 1.00 96.06 203 THR A N 1
ATOM 1655 C CA . THR A 1 203 ? -27.037 -3.623 51.082 1.00 96.06 203 THR A CA 1
ATOM 1656 C C . THR A 1 203 ? -26.512 -2.967 52.360 1.00 96.06 203 THR A C 1
ATOM 1658 O O . THR A 1 203 ? -27.150 -3.045 53.406 1.00 96.06 203 THR A O 1
ATOM 1661 N N . ASN A 1 204 ? -25.388 -2.249 52.285 1.00 96.31 204 ASN A N 1
ATOM 1662 C CA . ASN A 1 204 ? -24.833 -1.529 53.432 1.00 96.31 204 ASN A CA 1
ATOM 1663 C C . ASN A 1 204 ? -25.783 -0.440 53.952 1.00 96.31 204 ASN A C 1
ATOM 1665 O O . ASN A 1 204 ? -25.946 -0.310 55.162 1.00 96.31 204 ASN A O 1
ATOM 1669 N N . VAL A 1 205 ? -26.448 0.306 53.063 1.00 96.06 205 VAL A N 1
ATOM 1670 C CA . VAL A 1 205 ? -27.448 1.313 53.462 1.00 96.06 205 VAL A CA 1
ATOM 1671 C C . VAL A 1 205 ? -28.631 0.661 54.183 1.00 96.06 205 VAL A C 1
ATOM 1673 O O . VAL A 1 205 ? -29.071 1.173 55.211 1.00 96.06 205 VAL A O 1
ATOM 1676 N N . GLN A 1 206 ? -29.121 -0.481 53.691 1.00 95.81 206 GLN A N 1
ATOM 1677 C CA . GLN A 1 206 ? -30.199 -1.222 54.352 1.00 95.81 206 GLN A CA 1
ATOM 1678 C C . GLN A 1 206 ? -29.787 -1.730 55.738 1.00 95.81 206 GLN A C 1
ATOM 1680 O O . GLN A 1 206 ? -30.543 -1.583 56.698 1.00 95.81 206 GLN A O 1
ATOM 1685 N N . LEU A 1 207 ? -28.575 -2.276 55.868 1.00 96.50 207 LEU A N 1
ATOM 1686 C CA . LEU A 1 207 ? -28.043 -2.733 57.153 1.00 96.50 207 LEU A CA 1
ATOM 1687 C C . LEU A 1 207 ? -27.907 -1.582 58.160 1.00 96.50 207 LEU A C 1
ATOM 1689 O O . LEU A 1 207 ? -28.227 -1.754 59.336 1.00 96.50 207 LEU A O 1
ATOM 1693 N N . GLU A 1 208 ? -27.478 -0.394 57.721 1.00 96.06 208 GLU A N 1
ATOM 1694 C CA . GLU A 1 208 ? -27.428 0.790 58.586 1.00 96.06 208 GLU A CA 1
ATOM 1695 C C . GLU A 1 208 ? -28.818 1.240 59.057 1.00 96.06 208 GLU A C 1
ATOM 1697 O O . GLU A 1 208 ? -28.967 1.653 60.209 1.00 96.06 208 GLU A O 1
ATOM 1702 N N . GLN A 1 209 ? -29.838 1.155 58.199 1.00 95.12 209 GLN A N 1
ATOM 1703 C CA . GLN A 1 209 ? -31.224 1.469 58.564 1.00 95.12 209 GLN A CA 1
ATOM 1704 C C . GLN A 1 209 ? -31.774 0.472 59.589 1.00 95.12 209 GLN A C 1
ATOM 1706 O O . GLN A 1 209 ? -32.251 0.891 60.642 1.00 95.12 209 GLN A O 1
ATOM 1711 N N . GLN A 1 210 ? -31.614 -0.831 59.345 1.00 95.81 210 GLN A N 1
ATOM 1712 C CA . GLN A 1 210 ? -32.041 -1.880 60.279 1.00 95.81 210 GLN A CA 1
ATOM 1713 C C . GLN A 1 210 ? -31.363 -1.748 61.643 1.00 95.81 210 GLN A C 1
ATOM 1715 O O . GLN A 1 210 ? -32.003 -1.889 62.684 1.00 95.81 210 GLN A O 1
ATOM 1720 N N . LYS A 1 211 ? -30.062 -1.437 61.658 1.00 96.00 211 LYS A N 1
ATOM 1721 C CA . LYS A 1 211 ? -29.332 -1.215 62.907 1.00 96.00 211 LYS A CA 1
ATOM 1722 C C . LYS A 1 211 ? -29.930 -0.053 63.709 1.00 96.00 211 LYS A C 1
ATOM 1724 O O . LYS A 1 211 ? -30.157 -0.207 64.904 1.00 96.00 211 LYS A O 1
ATOM 1729 N N . LYS A 1 212 ? -30.245 1.072 63.054 1.00 94.38 212 LYS A N 1
ATOM 1730 C CA . LYS A 1 212 ? -30.902 2.223 63.703 1.00 94.38 212 LYS A CA 1
ATOM 1731 C C . LYS A 1 212 ? -32.277 1.868 64.270 1.00 94.38 212 LYS A C 1
ATOM 1733 O O . LYS A 1 212 ? -32.614 2.330 65.358 1.00 94.38 212 LYS A O 1
ATOM 1738 N N . GLU A 1 213 ? -33.062 1.058 63.565 1.00 94.31 213 GLU A N 1
ATOM 1739 C CA . GLU A 1 213 ? -34.370 0.592 64.045 1.00 94.31 213 GLU A CA 1
ATOM 1740 C C . GLU A 1 213 ? -34.235 -0.267 65.308 1.00 94.31 213 GLU A C 1
ATOM 1742 O O . GLU A 1 213 ? -34.922 -0.015 66.297 1.00 94.31 213 GLU A O 1
ATOM 1747 N N . ILE A 1 214 ? -33.302 -1.225 65.312 1.00 95.25 214 ILE A N 1
ATOM 1748 C CA . ILE A 1 214 ? -33.024 -2.086 66.473 1.00 95.25 214 ILE A CA 1
ATOM 1749 C C . ILE A 1 214 ? -32.546 -1.259 67.671 1.00 95.25 214 ILE A C 1
ATOM 1751 O O . ILE A 1 214 ? -33.009 -1.471 68.793 1.00 95.25 214 ILE A O 1
ATOM 1755 N N . ASP A 1 215 ? -31.637 -0.308 67.449 1.00 93.75 215 ASP A N 1
ATOM 1756 C CA . ASP A 1 215 ? -31.120 0.558 68.512 1.00 93.75 215 ASP A CA 1
ATOM 1757 C C . ASP A 1 2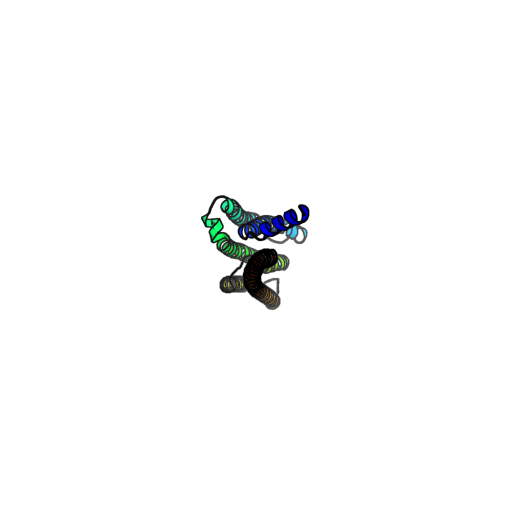15 ? -32.234 1.445 69.102 1.00 93.75 215 ASP A C 1
ATOM 1759 O O . ASP A 1 215 ? -32.272 1.665 70.311 1.00 93.75 215 ASP A O 1
ATOM 1763 N N . THR A 1 216 ? -33.190 1.885 68.276 1.00 92.88 216 THR A N 1
ATOM 1764 C CA . THR A 1 216 ? -34.366 2.653 68.722 1.00 92.88 216 THR A CA 1
ATOM 1765 C C . THR A 1 216 ? -35.326 1.790 69.544 1.00 92.88 216 THR A C 1
ATOM 1767 O O . THR A 1 216 ? -35.812 2.237 70.579 1.00 92.88 216 THR A O 1
ATOM 1770 N N . GLN A 1 217 ? -35.572 0.541 69.134 1.00 91.75 217 GLN A N 1
ATOM 1771 C CA . GLN A 1 217 ? -36.421 -0.399 69.879 1.00 91.75 217 GLN A CA 1
ATOM 1772 C C . GLN A 1 217 ? -35.845 -0.766 71.249 1.00 91.75 217 GLN A C 1
ATOM 1774 O O . GLN A 1 217 ? -36.604 -0.978 72.183 1.00 91.75 217 GLN A O 1
ATOM 1779 N N . ARG A 1 218 ? -34.515 -0.838 71.384 1.00 89.69 218 ARG A N 1
ATOM 1780 C CA . ARG A 1 218 ? -33.845 -1.125 72.665 1.00 89.69 218 ARG A CA 1
ATOM 1781 C C . ARG A 1 218 ? -33.870 0.038 73.659 1.00 8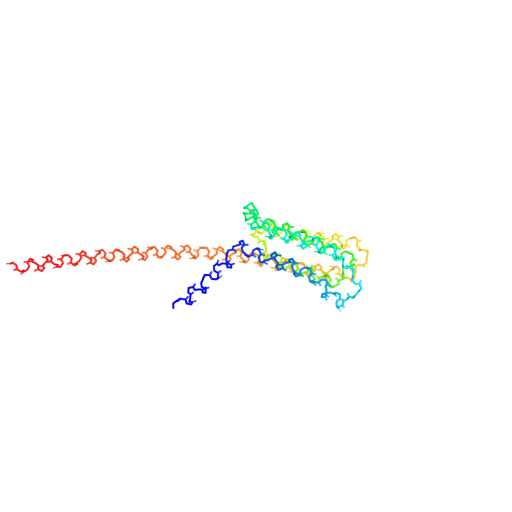9.69 218 ARG A C 1
ATOM 1783 O O . ARG A 1 218 ? -33.563 -0.179 74.826 1.00 89.69 218 ARG A O 1
ATOM 1790 N N . ALA A 1 219 ? -34.146 1.255 73.197 1.00 82.19 219 ALA A N 1
ATOM 1791 C CA . ALA A 1 219 ? -34.172 2.453 74.034 1.00 82.19 219 ALA A CA 1
ATOM 1792 C C . ALA A 1 219 ? -35.545 2.721 74.683 1.00 82.19 219 ALA A C 1
ATOM 1794 O O . ALA A 1 219 ? -35.642 3.616 75.523 1.00 82.19 219 ALA A O 1
ATOM 1795 N N . ILE A 1 220 ? -36.581 1.978 74.278 1.00 77.06 220 ILE A N 1
ATOM 1796 C CA . ILE A 1 220 ? -37.952 2.013 74.811 1.00 77.06 220 ILE A CA 1
ATOM 1797 C C . ILE A 1 220 ? -38.103 0.898 75.847 1.00 77.06 220 ILE A C 1
ATOM 1799 O O . ILE A 1 220 ? -38.697 1.176 76.911 1.00 77.06 220 ILE A O 1
#